Protein AF-A0A9E4PK19-F1 (afdb_monomer)

Secondary structure (DSSP, 8-state):
-------PPPP-------S----------GGGGS--SS-SSS-HHHHHHHT--TT-TT---SS-S-GGGHHHHSS---GGGSS--SS-SS--GGGSGGG--SSSSSS-HHHHHHHT--TT-TT-----HHHHHHHHHTT----GGGSS--SSSSS--GGGSGGGSPP-SSSSSS-HHHHHHHT--TT-TT---SSTTTSTTGGGSS--TT-SS--GGGSGGGS--TTSSGGG-EEE-SSS---SS---TT----TTPPPPTT-S---S---EEE--SS---

pLDDT: mean 75.06, std 18.77, range [26.86, 95.62]

Sequence (281 aa):
MTLSRSLKIAVLTALALLVLSVSQQTTPTTSAAFNDSDSDGVSDTAEELAGSDPNDPDSFPESIAVELLTAFLGPALPLCSDGIDNDLDGLIDDEDPGCTDSDGDSVSDPTEELLGSDPDDFDSVPEHARFDVFLESFGLPVFLCADFIDNDGDGLLDAEDPGCEPIDSDGDGVDDAAEKRFGSDPADPDSMPEHEAPNPGSCTDGIDNDQNGFTDDADPGCSSPPNDDQANATIVEALPYTDGPTVLKNATFEPDEPRPGCAFSLGNTIWYQYTAAEDSV

Mean predicted aligned error: 14.13 Å

Radius of gyration: 24.64 Å; Cα contacts (8 Å, |Δi|>4): 468; chains: 1; bounding box: 80×83×54 Å

Solvent-accessible surface area (backbone atoms only — not comparable to full-atom values): 16523 Å² total; per-residue (Å²): 140,82,87,84,80,89,80,87,83,80,89,80,86,86,81,92,86,81,79,75,93,64,80,69,74,67,73,69,67,52,51,33,68,72,35,46,74,51,69,68,83,60,29,29,37,57,16,55,53,15,66,13,45,49,75,39,69,82,28,37,47,42,29,67,67,50,46,72,45,34,82,78,79,42,80,62,78,54,43,48,68,66,78,48,52,40,32,65,85,79,45,39,18,83,74,21,70,49,47,35,48,76,51,68,67,46,43,24,34,62,33,20,64,72,40,62,12,44,46,79,37,66,83,26,42,57,33,17,36,68,54,33,48,51,39,44,76,74,58,40,97,58,49,50,44,71,67,81,46,52,37,23,65,85,79,47,40,20,81,73,23,81,45,23,50,75,50,43,40,50,68,68,82,61,34,34,68,58,20,58,67,49,59,14,44,42,72,38,65,79,26,43,33,31,17,66,77,92,32,70,57,37,39,71,67,77,46,47,36,26,67,81,83,41,40,18,85,70,20,71,48,48,35,57,45,84,22,33,45,77,93,45,33,44,75,50,91,61,82,92,71,80,77,71,74,82,66,69,52,58,26,46,70,66,94,83,61,84,76,57,96,90,54,95,68,84,66,60,41,71,30,74,42,71,77,77,93,66,86,88,129

Foldseek 3Di:
DDDDDDDDDDDDDDDDDDDDPPPPPVVPQLLQLAPQQCPLPATSLQCVLQVADSNDSQADRLARQPPVCCVPPNHPPNSLPPQDRRRPPPAGRPRDQSNDQQCPLRGHPSNLVVQQADSNDNQAGRLALSVVSVCVSVLHPDHSLPPQDNRRPPPAHRPRDPRNDARQRCPLPDGPSVCVLQQARSNDSQADHCACPPDNPQLPPQDNSRPPPAGRPRDPLHDFDQQLDQVRAAEDEDPPDDDDSDRRRPRQDDPPDDDDPPDPDDGGDGHHDYDDPDDDD

Structure (mmCIF, N/CA/C/O backbone):
data_AF-A0A9E4PK19-F1
#
_entry.id   AF-A0A9E4PK19-F1
#
loop_
_atom_site.group_PDB
_atom_site.id
_atom_site.type_symbol
_atom_site.label_atom_id
_atom_site.label_alt_id
_atom_site.label_comp_id
_atom_site.label_asym_id
_atom_site.label_entity_id
_atom_site.label_seq_id
_atom_site.pdbx_PDB_ins_code
_atom_site.Cartn_x
_atom_site.Cartn_y
_atom_site.Cartn_z
_atom_site.occupancy
_atom_site.B_iso_or_equiv
_atom_site.auth_seq_id
_atom_site.auth_comp_id
_atom_site.auth_asym_id
_atom_site.auth_atom_id
_atom_site.pdbx_PDB_model_num
ATOM 1 N N . MET A 1 1 ? 37.637 -57.026 -3.333 1.00 41.88 1 MET A N 1
ATOM 2 C CA . MET A 1 1 ? 38.708 -56.245 -3.988 1.00 41.88 1 MET A CA 1
ATOM 3 C C . MET A 1 1 ? 38.237 -54.808 -4.043 1.00 41.88 1 MET A C 1
ATOM 5 O O . MET A 1 1 ? 37.478 -54.447 -4.926 1.00 41.88 1 MET A O 1
ATOM 9 N N . THR A 1 2 ? 38.597 -54.037 -3.027 1.00 37.53 2 THR A N 1
ATOM 10 C CA . THR A 1 2 ? 38.168 -52.652 -2.820 1.00 37.53 2 THR A CA 1
ATOM 11 C C . THR A 1 2 ? 39.407 -51.789 -3.013 1.00 37.53 2 THR A C 1
ATOM 13 O O . THR A 1 2 ? 40.320 -51.819 -2.191 1.00 37.53 2 THR A O 1
ATOM 16 N N . LEU A 1 3 ? 39.497 -51.101 -4.151 1.00 32.19 3 LEU A N 1
ATOM 17 C CA . LEU A 1 3 ? 40.602 -50.192 -4.446 1.00 32.19 3 LEU A CA 1
ATOM 18 C C . LEU A 1 3 ? 40.238 -48.805 -3.912 1.00 32.19 3 LEU A C 1
ATOM 20 O O . LEU A 1 3 ? 39.539 -48.036 -4.560 1.00 32.19 3 LEU A O 1
ATOM 24 N N . SER A 1 4 ? 40.721 -48.526 -2.703 1.00 30.48 4 SER A N 1
ATOM 25 C CA . SER A 1 4 ? 40.816 -47.178 -2.147 1.00 30.48 4 SER A CA 1
ATOM 26 C C . SER A 1 4 ? 41.915 -46.413 -2.888 1.00 30.48 4 SER A C 1
ATOM 28 O O . SER A 1 4 ? 43.044 -46.899 -3.005 1.00 30.48 4 SER A O 1
ATOM 30 N N . ARG A 1 5 ? 41.591 -45.227 -3.406 1.00 34.66 5 ARG A N 1
ATOM 31 C CA . ARG A 1 5 ? 42.572 -44.248 -3.884 1.00 34.66 5 ARG A CA 1
ATOM 32 C C . ARG A 1 5 ? 42.301 -42.918 -3.195 1.00 34.66 5 ARG A C 1
ATOM 34 O O . ARG A 1 5 ? 41.287 -42.280 -3.444 1.00 34.66 5 ARG A O 1
ATOM 41 N N . SER A 1 6 ? 43.223 -42.526 -2.323 1.00 31.28 6 SER A N 1
ATOM 42 C CA . SER A 1 6 ? 43.283 -41.202 -1.707 1.00 31.28 6 SER A CA 1
ATOM 43 C C . SER A 1 6 ? 43.947 -40.216 -2.667 1.00 31.28 6 SER A C 1
ATOM 45 O O . SER A 1 6 ? 45.011 -40.524 -3.209 1.00 31.28 6 SER A O 1
ATOM 47 N N . LEU A 1 7 ? 43.375 -39.022 -2.829 1.00 26.86 7 LEU A N 1
ATOM 48 C CA . LEU A 1 7 ? 44.032 -37.900 -3.497 1.00 26.86 7 LEU A CA 1
ATOM 49 C C . LEU A 1 7 ? 44.112 -36.713 -2.529 1.00 26.86 7 LEU A C 1
ATOM 51 O O . LEU A 1 7 ? 43.098 -36.222 -2.045 1.00 26.86 7 LEU A O 1
ATOM 55 N N . LYS A 1 8 ? 45.346 -36.298 -2.221 1.00 28.28 8 LYS A N 1
ATOM 56 C CA . LYS A 1 8 ? 45.669 -35.074 -1.478 1.00 28.28 8 LYS A CA 1
ATOM 57 C C . LYS A 1 8 ? 45.482 -33.879 -2.412 1.00 28.28 8 LYS A C 1
ATOM 59 O O . LYS A 1 8 ? 46.160 -33.824 -3.435 1.00 28.28 8 LYS A O 1
ATOM 64 N N . ILE A 1 9 ? 44.640 -32.921 -2.037 1.00 31.25 9 ILE A N 1
ATOM 65 C CA . ILE A 1 9 ? 44.595 -31.605 -2.683 1.00 31.25 9 ILE A CA 1
ATOM 66 C C . ILE A 1 9 ? 45.507 -30.673 -1.884 1.00 31.25 9 ILE A C 1
ATOM 68 O O . ILE A 1 9 ? 45.302 -30.454 -0.691 1.00 31.25 9 ILE A O 1
ATOM 72 N N . ALA A 1 10 ? 46.560 -30.189 -2.542 1.00 30.02 10 ALA A N 1
ATOM 73 C CA . ALA A 1 10 ? 47.370 -29.080 -2.068 1.00 30.02 10 ALA A CA 1
ATOM 74 C C . ALA A 1 10 ? 46.676 -27.775 -2.474 1.00 30.02 10 ALA A C 1
ATOM 76 O O . ALA A 1 10 ? 46.327 -27.586 -3.636 1.00 30.02 10 ALA A O 1
ATOM 77 N N . VAL A 1 11 ? 46.468 -26.909 -1.489 1.00 33.66 11 VAL A N 1
ATOM 78 C CA . VAL A 1 11 ? 45.937 -25.552 -1.630 1.00 33.66 11 VAL A CA 1
ATOM 79 C C . VAL A 1 11 ? 46.915 -24.701 -2.440 1.00 33.66 11 VAL A C 1
ATOM 81 O O . VAL A 1 11 ? 48.088 -24.653 -2.077 1.00 33.66 11 VAL A O 1
ATOM 84 N N . LEU A 1 12 ? 46.431 -23.991 -3.464 1.00 30.11 12 LEU A N 1
ATOM 85 C CA . LEU A 1 12 ? 46.851 -22.613 -3.747 1.00 30.11 12 LEU A CA 1
ATOM 86 C C . LEU A 1 12 ? 45.805 -21.887 -4.625 1.00 30.11 12 LEU A C 1
ATOM 88 O O . LEU A 1 12 ? 45.727 -22.097 -5.828 1.00 30.11 12 LEU A O 1
ATOM 92 N N . THR A 1 13 ? 45.023 -21.043 -3.946 1.00 37.66 13 THR A N 1
ATOM 93 C CA . THR A 1 13 ? 44.497 -19.722 -4.349 1.00 37.66 13 THR A CA 1
ATOM 94 C C . THR A 1 13 ? 43.651 -19.531 -5.620 1.00 37.66 13 THR A C 1
ATOM 96 O O . THR A 1 13 ? 44.166 -19.546 -6.732 1.00 37.66 13 THR A O 1
ATOM 99 N N . ALA A 1 14 ? 42.424 -19.073 -5.332 1.00 34.38 14 ALA A N 1
ATOM 100 C CA . ALA A 1 14 ? 41.649 -18.003 -5.973 1.00 34.38 14 ALA A CA 1
ATOM 101 C C . ALA A 1 14 ? 40.569 -18.371 -7.012 1.00 34.38 14 ALA A C 1
ATOM 103 O O . ALA A 1 14 ? 40.823 -19.028 -8.014 1.00 34.38 14 ALA A O 1
ATOM 104 N N . LEU A 1 15 ? 39.393 -17.797 -6.726 1.00 34.53 15 LEU A N 1
ATOM 105 C CA . LEU A 1 15 ? 38.139 -17.683 -7.475 1.00 34.53 15 LEU A CA 1
ATOM 106 C C . LEU A 1 15 ? 37.258 -18.935 -7.579 1.00 34.53 15 LEU A C 1
ATOM 108 O O . LEU A 1 15 ? 37.402 -19.787 -8.451 1.00 34.53 15 LEU A O 1
ATOM 112 N N . ALA A 1 16 ? 36.287 -18.978 -6.664 1.00 31.77 16 ALA A N 1
ATOM 113 C CA . ALA A 1 16 ? 35.061 -19.740 -6.796 1.00 31.77 16 ALA A CA 1
ATOM 114 C C . ALA A 1 16 ? 34.289 -19.266 -8.039 1.00 31.77 16 ALA A C 1
ATOM 116 O O . ALA A 1 16 ? 34.019 -18.079 -8.188 1.00 31.77 16 ALA A O 1
ATOM 117 N N . LEU A 1 17 ? 33.950 -20.202 -8.921 1.00 35.69 17 LEU A N 1
ATOM 118 C CA . LEU A 1 17 ? 32.976 -20.027 -9.995 1.00 35.69 17 LEU A CA 1
ATOM 119 C C . LEU A 1 17 ? 32.145 -21.311 -10.040 1.00 35.69 17 LEU A C 1
ATOM 121 O O . LEU A 1 17 ? 32.466 -22.290 -10.709 1.00 35.69 17 LEU A O 1
ATOM 125 N N . LEU A 1 18 ? 31.137 -21.314 -9.182 1.00 30.33 18 LEU A N 1
ATOM 126 C CA . LEU A 1 18 ? 29.952 -22.162 -9.176 1.00 30.33 18 LEU A CA 1
ATOM 127 C C . LEU A 1 18 ? 28.974 -21.301 -8.363 1.00 30.33 18 LEU A C 1
ATOM 129 O O . LEU A 1 18 ? 29.325 -20.907 -7.255 1.00 30.33 18 LEU A O 1
ATOM 133 N N . VAL A 1 19 ? 27.849 -20.841 -8.892 1.00 28.17 19 VAL A N 1
ATOM 134 C CA . VAL A 1 19 ? 26.567 -21.555 -8.902 1.00 28.17 19 VAL A CA 1
ATOM 135 C C . VAL A 1 19 ? 25.548 -20.539 -9.464 1.00 28.17 19 VAL A C 1
ATOM 137 O O . VAL A 1 19 ? 25.616 -19.380 -9.087 1.00 28.17 19 VAL A O 1
ATOM 140 N N . LEU A 1 20 ? 24.672 -20.994 -10.369 1.00 30.62 20 LEU A N 1
ATOM 141 C CA . LEU A 1 20 ? 23.410 -20.388 -10.832 1.00 30.62 20 LEU A CA 1
ATOM 142 C C . LEU A 1 20 ? 23.349 -18.857 -11.029 1.00 30.62 20 LEU A C 1
ATOM 144 O O . LEU A 1 20 ? 23.115 -18.109 -10.094 1.00 30.62 20 LEU A O 1
ATOM 148 N N . SER A 1 21 ? 23.364 -18.426 -12.291 1.00 29.66 21 SER A N 1
ATOM 149 C CA . SER A 1 21 ? 22.645 -17.219 -12.721 1.00 29.66 21 SER A CA 1
ATOM 150 C C . SER A 1 21 ? 21.243 -17.637 -13.167 1.00 29.66 21 SER A C 1
ATOM 152 O O . SER A 1 21 ? 20.940 -17.696 -14.352 1.00 29.66 21 S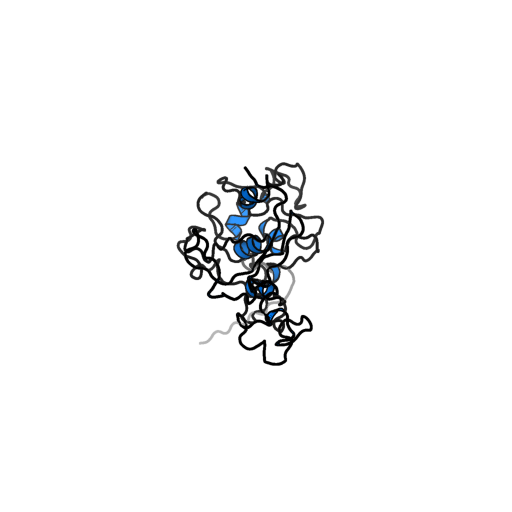ER A O 1
ATOM 154 N N . VAL A 1 22 ? 20.439 -18.062 -12.200 1.00 28.44 22 VAL A N 1
ATOM 155 C CA . VAL A 1 22 ? 19.038 -17.654 -12.170 1.00 28.44 22 VAL A CA 1
ATOM 156 C C . VAL A 1 22 ? 19.094 -16.581 -11.104 1.00 28.44 22 VAL A C 1
ATOM 158 O O . VAL A 1 22 ? 19.352 -16.918 -9.946 1.00 28.44 22 VAL A O 1
ATOM 161 N N . SER A 1 23 ? 19.002 -15.311 -11.492 1.00 32.69 23 SER A N 1
ATOM 162 C CA . SER A 1 23 ? 18.554 -14.315 -10.530 1.00 32.69 23 SER A CA 1
ATOM 163 C C . SER A 1 23 ? 17.177 -14.804 -10.112 1.00 32.69 23 SER A C 1
ATOM 165 O O . SER A 1 23 ? 16.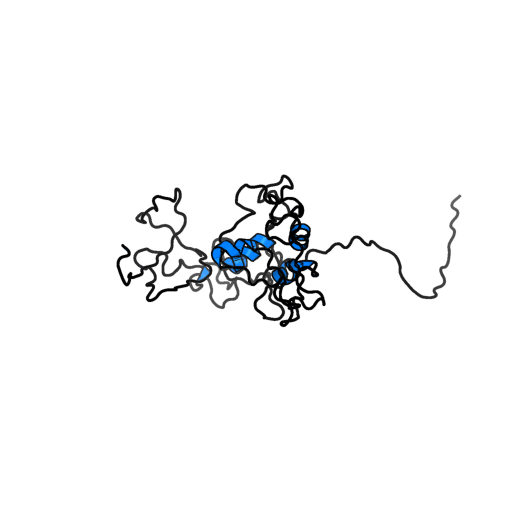199 -14.619 -10.816 1.00 32.69 23 SER A O 1
ATOM 167 N N . GLN A 1 24 ? 17.127 -15.533 -8.999 1.00 32.22 24 GLN A N 1
ATOM 168 C CA . GLN A 1 24 ? 16.070 -15.263 -8.055 1.00 32.22 24 GLN A CA 1
ATOM 169 C C . GLN A 1 24 ? 16.286 -13.784 -7.767 1.00 32.22 24 GLN A C 1
ATOM 171 O O . GLN A 1 24 ? 17.211 -13.430 -7.035 1.00 32.22 24 GLN A O 1
ATOM 176 N N . GLN A 1 25 ? 15.509 -12.926 -8.422 1.00 33.28 25 GLN A N 1
ATOM 177 C CA . GLN A 1 25 ? 14.965 -11.809 -7.683 1.00 33.28 25 GLN A CA 1
ATOM 178 C C . GLN A 1 25 ? 14.284 -12.518 -6.516 1.00 33.28 25 GLN A C 1
ATOM 180 O O . GLN A 1 25 ? 13.270 -13.194 -6.667 1.00 33.28 25 GLN A O 1
ATOM 185 N N . THR A 1 26 ? 15.012 -12.644 -5.407 1.00 31.14 26 THR A N 1
ATOM 186 C CA . THR A 1 26 ? 14.363 -12.965 -4.156 1.00 31.14 26 THR A CA 1
ATOM 187 C C . THR A 1 26 ? 13.441 -11.785 -4.003 1.00 31.14 26 THR A C 1
ATOM 189 O O . THR A 1 26 ? 13.942 -10.693 -3.740 1.00 31.14 26 THR A O 1
ATOM 192 N N . THR A 1 27 ? 12.158 -11.993 -4.303 1.00 41.94 27 THR A N 1
ATOM 193 C CA . THR A 1 27 ? 11.088 -11.082 -3.920 1.00 41.94 27 THR A CA 1
ATOM 194 C C . THR A 1 27 ? 11.478 -10.551 -2.548 1.00 41.94 27 THR A C 1
ATOM 196 O O . THR A 1 27 ? 11.757 -11.384 -1.667 1.00 41.94 27 THR A O 1
ATOM 199 N N . PRO A 1 28 ? 11.656 -9.232 -2.377 1.00 44.06 28 PRO A N 1
ATOM 200 C CA . PRO A 1 28 ? 12.085 -8.684 -1.107 1.00 44.06 28 PRO A CA 1
ATOM 201 C C . PRO A 1 28 ? 11.243 -9.269 -0.003 1.00 44.06 28 PRO A C 1
ATOM 203 O O . PRO A 1 28 ? 10.065 -9.582 -0.200 1.00 44.06 28 PRO A O 1
ATOM 206 N N . THR A 1 29 ? 11.882 -9.444 1.145 1.00 44.75 29 THR A N 1
ATOM 207 C CA . THR A 1 29 ? 11.172 -9.760 2.372 1.00 44.75 29 THR A CA 1
ATOM 208 C C . THR A 1 29 ? 9.955 -8.858 2.486 1.00 44.75 29 THR A C 1
ATOM 210 O O . THR A 1 29 ? 10.045 -7.649 2.290 1.00 44.75 29 THR A O 1
ATOM 213 N N . THR A 1 30 ? 8.842 -9.516 2.758 1.00 46.56 30 THR A N 1
ATOM 214 C CA . THR A 1 30 ? 7.470 -9.037 2.870 1.00 46.56 30 THR A CA 1
ATOM 215 C C . THR A 1 30 ? 7.357 -7.674 3.572 1.00 46.56 30 THR A C 1
ATOM 217 O O . THR A 1 30 ? 6.595 -6.840 3.093 1.00 46.56 30 THR A O 1
ATOM 220 N N . SER A 1 31 ? 8.240 -7.377 4.548 1.00 46.38 31 SER A N 1
ATOM 221 C CA . SER A 1 31 ? 8.328 -6.101 5.301 1.00 46.38 31 SER A CA 1
ATOM 222 C C . SER A 1 31 ? 8.447 -4.833 4.442 1.00 46.38 31 SER A C 1
ATOM 224 O O . SER A 1 31 ? 8.233 -3.733 4.948 1.00 46.38 31 SER A O 1
ATOM 226 N N . ALA A 1 32 ? 8.793 -4.959 3.161 1.00 54.78 32 ALA A N 1
ATOM 227 C CA . ALA A 1 32 ? 9.004 -3.835 2.257 1.00 54.78 32 ALA A CA 1
ATOM 228 C C . ALA A 1 32 ? 7.712 -3.173 1.741 1.00 54.78 32 ALA A C 1
ATOM 230 O O . ALA A 1 32 ? 7.796 -2.042 1.275 1.00 54.78 32 ALA A O 1
ATOM 231 N N . ALA A 1 33 ? 6.533 -3.821 1.822 1.00 60.19 33 ALA A N 1
ATOM 232 C CA . ALA A 1 33 ? 5.275 -3.345 1.195 1.00 60.19 33 ALA A CA 1
ATOM 233 C C . ALA A 1 33 ? 4.857 -1.913 1.583 1.00 60.19 33 ALA A C 1
ATOM 235 O O . ALA A 1 33 ? 4.029 -1.246 0.962 1.00 60.19 33 ALA A O 1
ATOM 236 N N . PHE A 1 34 ? 5.427 -1.458 2.682 1.00 64.19 34 PHE A N 1
ATOM 237 C CA . PHE A 1 34 ? 4.892 -0.408 3.504 1.00 64.19 34 PHE A CA 1
ATOM 238 C C . PHE A 1 34 ? 5.950 0.359 4.280 1.00 64.19 34 PHE A C 1
ATOM 240 O O . PHE A 1 34 ? 5.592 1.327 4.961 1.00 64.19 34 PHE A O 1
ATOM 247 N N . ASN A 1 35 ? 7.189 -0.119 4.212 1.00 76.00 35 ASN A N 1
ATOM 248 C CA . ASN A 1 35 ? 8.356 0.556 4.727 1.00 76.00 35 ASN A CA 1
ATOM 249 C C . ASN A 1 35 ? 8.664 1.751 3.821 1.00 76.00 35 ASN A C 1
ATOM 251 O O . ASN A 1 35 ? 8.359 1.701 2.638 1.00 76.00 35 ASN A O 1
ATOM 255 N N . ASP A 1 36 ? 9.204 2.811 4.401 1.00 74.19 36 ASP A N 1
ATOM 256 C CA . ASP A 1 36 ? 9.674 4.011 3.704 1.00 74.19 36 ASP A CA 1
ATOM 257 C C . ASP A 1 36 ? 11.026 4.335 4.351 1.00 74.19 36 ASP A C 1
ATOM 259 O O . ASP A 1 36 ? 11.124 4.972 5.413 1.00 74.19 36 ASP A O 1
ATOM 263 N N . SER A 1 37 ? 12.057 3.694 3.809 1.00 86.94 37 SER A N 1
ATOM 264 C CA . SER A 1 37 ? 13.384 3.584 4.411 1.00 86.94 37 SER A CA 1
ATOM 265 C C . SER A 1 37 ? 14.123 4.922 4.468 1.00 86.94 37 SER A C 1
ATOM 267 O O . SER A 1 37 ? 14.931 5.132 5.387 1.00 86.94 37 SER A O 1
ATOM 269 N N . ASP A 1 38 ? 13.843 5.846 3.551 1.00 82.25 38 ASP A N 1
ATOM 270 C CA . ASP A 1 38 ? 14.466 7.171 3.496 1.00 82.25 38 ASP A CA 1
ATOM 271 C C . ASP A 1 38 ? 13.534 8.343 3.857 1.00 82.25 38 ASP A C 1
ATOM 273 O O . ASP A 1 38 ? 14.013 9.467 4.078 1.00 82.25 38 ASP A O 1
ATOM 277 N N . SER A 1 39 ? 12.255 8.048 4.107 1.00 83.94 39 SER A N 1
ATOM 278 C CA . SER A 1 39 ? 11.228 8.980 4.574 1.00 83.94 39 SER A CA 1
ATOM 279 C C . SER A 1 39 ? 10.885 10.085 3.573 1.00 83.94 39 SER A C 1
ATOM 281 O O . SER A 1 39 ? 10.616 11.227 3.988 1.00 83.94 39 SER A O 1
ATOM 283 N N . ASP A 1 40 ? 10.919 9.776 2.280 1.00 75.12 40 ASP A N 1
ATOM 284 C CA . ASP A 1 40 ? 10.579 10.701 1.199 1.00 75.12 40 ASP A CA 1
ATOM 285 C C . ASP A 1 40 ? 9.071 10.721 0.854 1.00 75.12 40 ASP A C 1
ATOM 287 O O . ASP A 1 40 ? 8.573 11.684 0.253 1.00 75.12 40 ASP A O 1
ATOM 291 N N . GLY A 1 41 ? 8.319 9.738 1.363 1.00 73.69 41 GLY A N 1
ATOM 292 C CA . GLY A 1 41 ? 6.880 9.586 1.174 1.00 73.69 41 GLY A CA 1
ATOM 293 C C . GLY A 1 41 ? 6.469 8.571 0.104 1.00 73.69 41 GLY A C 1
ATOM 294 O O . GLY A 1 41 ? 5.263 8.463 -0.159 1.00 73.69 41 GLY A O 1
ATOM 295 N N . VAL A 1 42 ? 7.414 7.841 -0.485 1.00 74.75 42 VAL A N 1
ATOM 296 C CA . VAL A 1 42 ? 7.205 6.657 -1.324 1.00 74.75 42 VAL A CA 1
ATOM 297 C C . VAL A 1 42 ? 7.562 5.411 -0.497 1.00 74.75 42 VAL A C 1
ATOM 299 O O . VAL A 1 42 ? 8.398 5.469 0.392 1.00 74.75 42 VAL A O 1
ATOM 302 N N . SER A 1 43 ? 6.848 4.291 -0.675 1.00 75.19 43 SER A N 1
ATOM 303 C CA . SER A 1 43 ? 7.215 3.054 0.034 1.00 75.19 43 SER A CA 1
ATOM 304 C C . SER A 1 43 ? 8.306 2.293 -0.711 1.00 75.19 43 SER A C 1
ATOM 306 O O . SER A 1 43 ? 8.282 2.263 -1.938 1.00 75.19 43 SER A O 1
ATOM 308 N N . ASP A 1 44 ? 9.149 1.550 0.007 1.00 76.12 44 ASP A N 1
ATOM 309 C CA . ASP A 1 44 ? 10.231 0.753 -0.574 1.00 76.12 44 ASP A CA 1
ATOM 310 C C . ASP A 1 44 ? 9.725 -0.176 -1.692 1.00 76.12 44 ASP A C 1
ATOM 312 O O . ASP A 1 44 ? 10.402 -0.386 -2.695 1.00 76.12 44 ASP A O 1
ATOM 316 N N . THR A 1 45 ? 8.523 -0.752 -1.546 1.00 74.44 45 THR A N 1
ATOM 317 C CA . THR A 1 45 ? 7.909 -1.524 -2.638 1.00 74.44 45 THR A CA 1
ATOM 318 C C . THR A 1 45 ? 7.462 -0.680 -3.806 1.00 74.44 45 THR A C 1
ATOM 320 O O . THR A 1 45 ? 7.560 -1.148 -4.928 1.00 74.44 45 THR A O 1
ATOM 323 N N . ALA A 1 46 ? 6.913 0.511 -3.579 1.00 73.56 46 ALA A N 1
ATOM 324 C CA . ALA A 1 46 ? 6.536 1.383 -4.682 1.00 73.56 46 ALA A CA 1
ATOM 325 C C . ALA A 1 46 ? 7.775 1.787 -5.493 1.00 73.56 46 ALA A C 1
ATOM 327 O O . ALA A 1 46 ? 7.724 1.778 -6.717 1.00 73.56 46 ALA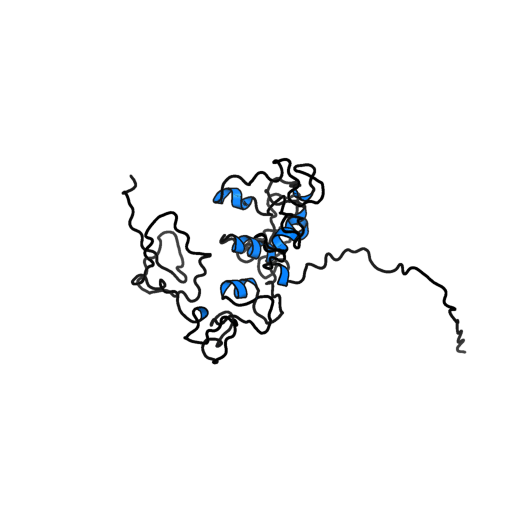 A O 1
ATOM 328 N N . GLU A 1 47 ? 8.881 2.058 -4.807 1.00 79.44 47 GLU A N 1
ATOM 329 C CA . GLU A 1 47 ? 10.176 2.374 -5.406 1.00 79.44 47 GLU A CA 1
ATOM 330 C C . GLU A 1 47 ? 10.765 1.189 -6.158 1.00 79.44 47 GLU A C 1
ATOM 332 O O . GLU A 1 47 ? 11.102 1.304 -7.331 1.00 79.44 47 GLU A O 1
ATOM 337 N N . G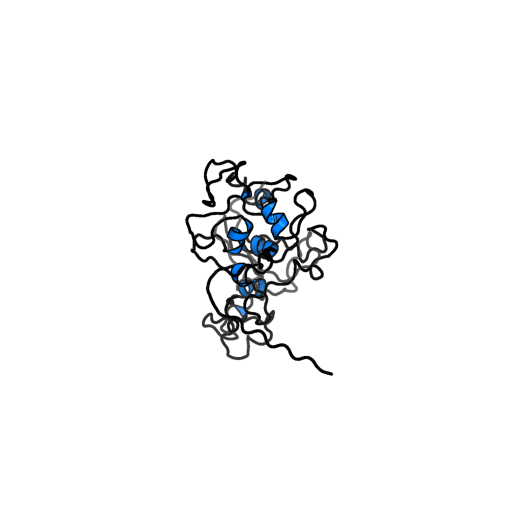LU A 1 48 ? 10.791 0.007 -5.540 1.00 77.38 48 GLU A N 1
ATOM 338 C CA . GLU A 1 48 ? 11.282 -1.198 -6.204 1.00 77.38 48 GLU A CA 1
ATOM 339 C C . GLU A 1 48 ? 10.437 -1.577 -7.429 1.00 77.38 48 GLU A C 1
ATOM 341 O O . GLU A 1 48 ? 11.001 -1.964 -8.453 1.00 77.38 48 GLU A O 1
ATOM 346 N N . LEU A 1 49 ? 9.103 -1.479 -7.334 1.00 72.44 49 LEU A N 1
ATOM 347 C CA . LEU A 1 49 ? 8.203 -1.758 -8.458 1.00 72.44 49 LEU A CA 1
ATOM 348 C C . LEU A 1 49 ? 8.442 -0.785 -9.618 1.00 72.44 49 LEU A C 1
ATOM 350 O O . LEU A 1 49 ? 8.332 -1.180 -10.775 1.00 72.44 49 LEU A O 1
ATOM 354 N N . ALA A 1 50 ? 8.790 0.461 -9.303 1.00 71.88 50 ALA A N 1
ATOM 355 C CA . ALA A 1 50 ? 8.964 1.531 -10.271 1.00 71.88 50 ALA A CA 1
ATOM 356 C C . ALA A 1 50 ? 10.416 1.808 -10.692 1.00 71.88 50 ALA A C 1
ATOM 358 O O . ALA A 1 50 ? 10.640 2.669 -11.540 1.00 71.88 50 ALA A O 1
ATOM 359 N N . GLY A 1 51 ? 11.391 1.103 -10.113 1.00 76.19 51 GLY A N 1
ATOM 360 C CA . GLY A 1 51 ? 12.808 1.207 -10.468 1.00 76.19 51 GLY A CA 1
ATOM 361 C C . GLY A 1 51 ? 13.658 2.198 -9.659 1.00 76.19 51 GLY A C 1
ATOM 362 O O . GLY A 1 51 ? 14.864 2.237 -9.898 1.00 76.19 51 GLY A O 1
ATOM 363 N N . SER A 1 52 ? 13.104 2.923 -8.677 1.00 83.62 52 SER A N 1
ATOM 364 C CA . SER A 1 52 ? 13.863 3.873 -7.839 1.00 83.62 52 SER A CA 1
ATOM 365 C C . SER A 1 52 ? 14.579 3.218 -6.643 1.00 83.62 52 SER A C 1
ATOM 367 O O . SER A 1 52 ? 14.360 2.043 -6.330 1.00 83.62 52 SER A O 1
ATOM 369 N N . ASP A 1 53 ? 15.523 3.936 -6.014 1.00 86.94 53 ASP A N 1
ATOM 370 C CA . ASP A 1 53 ? 16.327 3.431 -4.887 1.00 86.94 53 ASP A CA 1
ATOM 371 C C . ASP A 1 53 ? 15.653 3.730 -3.541 1.00 86.94 53 ASP A C 1
ATOM 373 O O . ASP A 1 53 ? 15.736 4.870 -3.092 1.00 86.94 53 ASP A O 1
ATOM 377 N N . PRO A 1 54 ? 15.173 2.705 -2.806 1.00 86.75 54 PRO A N 1
ATOM 378 C CA . PRO A 1 54 ? 14.454 2.883 -1.545 1.00 86.75 54 PRO A CA 1
ATOM 379 C C . PRO A 1 54 ? 15.283 3.417 -0.377 1.00 86.75 54 PRO A C 1
ATOM 381 O O . PRO A 1 54 ? 14.898 3.331 0.782 1.00 86.75 54 PRO A O 1
ATOM 384 N N . ASN A 1 55 ? 16.516 3.848 -0.612 1.00 89.06 55 ASN A N 1
ATOM 385 C CA . ASN A 1 55 ? 17.387 4.400 0.421 1.00 89.06 55 ASN A CA 1
ATOM 386 C C . ASN A 1 55 ? 17.955 5.770 0.035 1.00 89.06 55 ASN A C 1
ATOM 388 O O . ASN A 1 55 ? 18.876 6.248 0.723 1.00 89.06 55 ASN A O 1
ATOM 392 N N . ASP A 1 56 ? 17.480 6.367 -1.057 1.00 90.00 56 ASP A N 1
ATOM 393 C CA . ASP A 1 56 ? 17.908 7.675 -1.532 1.00 90.00 56 ASP A CA 1
ATOM 394 C C . ASP A 1 56 ? 16.702 8.618 -1.690 1.00 90.00 56 ASP A C 1
ATOM 396 O O . ASP A 1 56 ? 16.042 8.576 -2.717 1.00 90.00 56 ASP A O 1
ATOM 400 N N . PRO A 1 57 ? 16.483 9.579 -0.766 1.00 88.69 57 PRO A N 1
ATOM 401 C CA . PRO A 1 57 ? 15.278 10.421 -0.753 1.00 88.69 57 PRO A CA 1
ATOM 402 C C . PRO A 1 57 ? 15.227 11.463 -1.888 1.00 88.69 57 PRO A C 1
ATOM 404 O O . PRO A 1 57 ? 14.400 12.380 -1.871 1.00 88.69 57 PRO A O 1
ATOM 407 N N . ASP A 1 58 ? 16.204 11.422 -2.797 1.00 88.06 58 ASP A N 1
ATOM 408 C CA . ASP A 1 58 ? 16.235 12.179 -4.046 1.00 88.06 58 ASP A CA 1
ATOM 409 C C . ASP A 1 58 ? 15.889 11.285 -5.273 1.00 88.06 58 ASP A C 1
ATOM 411 O O . ASP A 1 58 ? 15.822 11.826 -6.378 1.00 88.06 58 ASP A O 1
ATOM 415 N N . SER A 1 59 ? 15.687 9.969 -5.095 1.00 88.75 59 SER A N 1
ATOM 416 C CA . SER A 1 59 ? 15.347 8.961 -6.114 1.00 88.75 59 SER A CA 1
ATOM 417 C C . SER A 1 59 ? 13.866 8.587 -6.007 1.00 88.75 59 SER A C 1
ATOM 419 O O . SER A 1 59 ? 13.451 7.896 -5.092 1.00 88.75 59 SER A O 1
ATOM 421 N N . PHE A 1 60 ? 13.059 9.037 -6.962 1.00 83.31 60 PHE A N 1
ATOM 422 C CA . PHE A 1 60 ? 11.621 8.798 -7.010 1.00 83.31 60 PHE A CA 1
ATOM 423 C C . PHE A 1 60 ? 11.243 7.947 -8.231 1.00 83.31 60 PHE A C 1
ATOM 425 O O . PHE A 1 60 ? 11.849 8.106 -9.288 1.00 83.31 60 PHE A O 1
ATOM 432 N N . PRO A 1 61 ? 10.190 7.118 -8.139 1.00 80.62 61 PRO A N 1
ATOM 433 C CA . PRO A 1 61 ? 9.603 6.397 -9.269 1.00 80.62 61 PRO A CA 1
ATOM 434 C C . PRO A 1 61 ? 9.408 7.241 -10.536 1.00 80.62 61 PRO A C 1
ATOM 436 O O . PRO A 1 61 ? 8.737 8.275 -10.482 1.00 80.62 61 PRO A O 1
ATOM 439 N N . GLU A 1 62 ? 9.891 6.759 -11.684 1.00 76.19 62 GLU A N 1
ATOM 440 C CA . GLU A 1 62 ? 9.594 7.356 -12.999 1.00 76.19 62 GLU A CA 1
ATOM 441 C C . GLU A 1 62 ? 8.161 7.064 -13.454 1.00 76.19 62 GLU A C 1
ATOM 443 O O . GLU A 1 62 ? 7.448 7.929 -13.966 1.00 76.19 62 GLU A O 1
ATOM 448 N N . SER A 1 63 ? 7.696 5.842 -13.204 1.00 71.06 63 SER A N 1
ATOM 449 C CA . SER A 1 63 ? 6.300 5.463 -13.358 1.00 71.06 63 SER A CA 1
ATOM 450 C C . SER A 1 63 ? 5.794 4.928 -12.031 1.00 71.06 63 SER A C 1
ATOM 452 O O . SER A 1 63 ? 6.280 3.940 -11.495 1.00 71.06 63 SER A O 1
ATOM 454 N N . ILE A 1 64 ? 4.775 5.570 -11.466 1.00 57.88 64 ILE A N 1
ATOM 455 C CA . ILE A 1 64 ? 3.956 4.842 -10.506 1.00 57.88 64 ILE A CA 1
ATOM 456 C C . ILE A 1 64 ? 3.146 3.850 -11.337 1.00 57.88 64 ILE A C 1
ATOM 458 O O . ILE A 1 64 ? 2.443 4.277 -12.249 1.00 57.88 64 ILE A O 1
ATOM 462 N N . ALA A 1 65 ? 3.264 2.559 -11.021 1.00 53.22 65 ALA A N 1
ATOM 463 C CA . ALA A 1 65 ? 2.630 1.362 -11.601 1.00 53.22 65 ALA A CA 1
ATOM 464 C C . ALA A 1 65 ? 1.113 1.441 -11.911 1.00 53.22 65 ALA A C 1
ATOM 466 O O . ALA A 1 65 ? 0.472 0.461 -12.270 1.00 53.22 65 ALA A O 1
ATOM 467 N N . VAL A 1 66 ? 0.496 2.593 -11.683 1.00 51.03 66 VAL A N 1
ATOM 468 C CA . VAL A 1 66 ? -0.928 2.830 -11.713 1.00 51.03 66 VAL A CA 1
ATOM 469 C C . VAL A 1 66 ? -1.170 4.241 -12.240 1.00 51.03 66 VAL A C 1
ATOM 471 O O . VAL A 1 66 ? -1.625 5.141 -11.524 1.00 51.03 66 VAL A O 1
ATOM 474 N N . GLU A 1 67 ? -0.992 4.439 -13.540 1.00 48.00 67 GLU A N 1
ATOM 475 C CA . GLU A 1 67 ? -1.718 5.519 -14.205 1.00 48.00 67 GLU A CA 1
ATOM 476 C C . GLU A 1 67 ? -3.248 5.277 -14.171 1.00 48.00 67 GLU A C 1
ATOM 478 O O . GLU A 1 67 ? -4.000 6.173 -14.543 1.00 48.00 67 GLU A O 1
ATOM 483 N N . LEU A 1 68 ? -3.787 4.173 -13.615 1.00 45.12 68 LEU A N 1
ATOM 484 C CA . LEU A 1 68 ? -5.226 4.090 -13.270 1.00 45.12 68 LEU A CA 1
ATOM 485 C C . LEU A 1 68 ? -5.664 5.229 -12.315 1.00 45.12 68 LEU A C 1
ATOM 487 O O . LEU A 1 68 ? -6.836 5.627 -12.318 1.00 45.12 68 LEU A O 1
ATOM 491 N N . LEU A 1 69 ? -4.735 5.835 -11.555 1.00 46.22 69 LEU A N 1
ATOM 492 C CA . LEU A 1 69 ? -4.990 7.053 -10.772 1.00 46.22 69 LEU A CA 1
ATOM 493 C C . LEU A 1 69 ? -5.270 8.289 -11.641 1.00 46.22 69 LEU A C 1
ATOM 495 O O . LEU A 1 69 ? -5.855 9.254 -11.134 1.00 46.22 69 LEU A O 1
ATOM 499 N N . THR A 1 70 ? -4.919 8.284 -12.932 1.00 45.31 70 THR A N 1
ATOM 500 C CA . THR A 1 70 ? -5.163 9.417 -13.847 1.00 45.31 70 THR A CA 1
ATOM 501 C C . THR A 1 70 ? -6.646 9.760 -13.969 1.00 45.31 70 THR A C 1
ATOM 503 O O . THR A 1 70 ? -7.016 10.925 -14.161 1.00 45.31 70 THR A O 1
ATOM 506 N N . ALA A 1 71 ? -7.524 8.768 -13.780 1.00 39.66 71 ALA A N 1
ATOM 507 C CA . ALA A 1 71 ? -8.968 8.964 -13.763 1.00 39.66 71 ALA A CA 1
ATOM 508 C C . ALA A 1 71 ? -9.475 9.675 -12.489 1.00 39.66 71 ALA A C 1
ATOM 510 O O . ALA A 1 71 ? -10.519 10.333 -12.544 1.00 39.66 71 ALA A O 1
ATOM 511 N N . PHE A 1 72 ? -8.754 9.576 -11.362 1.00 40.16 72 PHE A N 1
ATOM 512 C CA . PHE A 1 72 ? -9.184 10.084 -10.050 1.00 40.16 72 PHE A CA 1
ATOM 513 C C . PHE A 1 72 ? -8.414 11.321 -9.554 1.00 40.16 72 PHE A C 1
ATOM 515 O O . PHE A 1 72 ? -9.035 12.185 -8.929 1.00 40.16 72 PHE A O 1
ATOM 522 N N . LEU A 1 73 ? -7.114 11.460 -9.844 1.00 40.44 73 LEU A N 1
ATOM 523 C CA . LEU A 1 73 ? -6.271 12.554 -9.324 1.00 40.44 73 LEU A CA 1
ATOM 524 C C . LEU A 1 73 ? -5.873 13.621 -10.365 1.00 40.44 73 LEU A C 1
ATOM 526 O O . LEU A 1 73 ? -5.296 14.647 -10.000 1.00 40.44 73 LEU A O 1
ATOM 530 N N . GLY A 1 74 ? -6.265 13.462 -11.633 1.00 40.66 74 GLY A N 1
ATOM 531 C CA . GLY A 1 74 ? -5.872 14.358 -12.730 1.00 40.66 74 GLY A CA 1
ATOM 532 C C . GLY A 1 74 ? -4.749 13.760 -13.583 1.00 40.66 74 GLY A C 1
ATOM 533 O O . GLY A 1 74 ? -4.370 12.622 -13.333 1.00 40.66 74 GLY A O 1
ATOM 534 N N . PRO A 1 75 ? -4.251 14.471 -14.622 1.00 41.34 75 PRO A N 1
ATOM 535 C CA . PRO A 1 75 ? -3.231 13.910 -15.504 1.00 41.34 75 PRO A CA 1
ATOM 536 C C . PRO A 1 75 ? -2.043 13.475 -14.653 1.00 41.34 75 PRO A C 1
ATOM 538 O O . PRO A 1 75 ? -1.624 14.255 -13.790 1.00 41.34 75 PRO A O 1
ATOM 541 N N . ALA A 1 76 ? -1.545 12.261 -14.899 1.00 48.34 76 ALA A N 1
ATOM 542 C CA . ALA A 1 76 ? -0.277 11.798 -14.366 1.00 48.34 76 ALA A CA 1
ATOM 543 C C . ALA A 1 76 ? 0.707 12.959 -14.477 1.00 48.34 76 ALA A C 1
ATOM 545 O O . ALA A 1 76 ? 0.728 13.678 -15.489 1.00 48.34 76 ALA A O 1
ATOM 546 N N . LEU A 1 77 ? 1.450 13.221 -13.402 1.00 56.19 77 LEU A N 1
ATOM 547 C CA . LEU A 1 77 ? 2.656 14.017 -13.557 1.00 56.19 77 LEU A CA 1
ATOM 548 C C . LEU A 1 77 ? 3.421 13.307 -14.680 1.00 56.19 77 LEU A C 1
ATOM 550 O O . LEU A 1 77 ? 3.625 12.105 -14.552 1.00 56.19 77 LEU A O 1
ATOM 554 N N . PRO A 1 78 ? 3.687 13.960 -15.823 1.00 67.94 78 PRO A N 1
ATOM 555 C CA . PRO A 1 78 ? 4.240 13.281 -16.984 1.00 67.94 78 PRO A CA 1
ATOM 556 C C . PRO A 1 78 ? 5.731 13.046 -16.730 1.00 67.94 78 PRO A C 1
ATOM 558 O O . PRO A 1 78 ? 6.544 13.683 -17.385 1.00 67.94 78 PRO A O 1
ATOM 561 N N . LEU A 1 79 ? 6.057 12.231 -15.724 1.00 77.25 79 LEU A N 1
ATOM 562 C CA . LEU A 1 79 ? 7.408 11.954 -15.235 1.00 77.25 79 LEU A CA 1
ATOM 563 C C . LEU A 1 79 ? 8.224 11.316 -16.360 1.00 77.25 79 LEU A C 1
ATOM 565 O O . LEU A 1 79 ? 9.227 11.880 -16.764 1.00 77.25 79 LEU A O 1
ATOM 569 N N . CYS A 1 80 ? 7.627 10.351 -17.063 1.00 83.44 80 CYS A N 1
ATOM 570 C CA . CYS A 1 80 ? 8.133 9.803 -18.324 1.00 83.44 80 CYS A CA 1
ATOM 571 C C . CYS A 1 80 ? 8.144 10.777 -19.529 1.00 83.44 80 CYS A C 1
ATOM 573 O O . CYS A 1 80 ? 8.193 10.356 -20.687 1.00 83.44 80 CYS A O 1
ATOM 575 N N . SER A 1 81 ? 7.992 12.085 -19.321 1.00 85.50 81 SER A N 1
ATOM 576 C CA . SER A 1 81 ? 8.014 13.112 -20.376 1.00 85.50 81 SER A CA 1
ATOM 577 C C . SER A 1 81 ? 8.364 14.517 -19.852 1.00 85.50 81 SER A C 1
ATOM 579 O O . SER A 1 81 ? 8.008 15.526 -20.489 1.00 85.50 81 SER A O 1
ATOM 581 N N . ASP A 1 82 ? 9.022 14.627 -18.696 1.00 82.94 82 ASP A N 1
ATOM 582 C CA . ASP A 1 82 ? 9.390 15.908 -18.086 1.00 82.94 82 ASP A CA 1
ATOM 583 C C . ASP A 1 82 ? 10.880 16.263 -18.241 1.00 82.94 82 ASP A C 1
ATOM 585 O O . ASP A 1 82 ? 11.263 17.427 -18.021 1.00 82.94 82 ASP A O 1
ATOM 589 N N . GLY A 1 83 ? 11.686 15.324 -18.748 1.00 87.44 83 GLY A N 1
ATOM 590 C CA . GLY A 1 83 ? 13.116 15.480 -18.992 1.00 87.44 83 GLY A CA 1
ATOM 591 C C . GLY A 1 83 ? 13.966 15.494 -17.724 1.00 87.44 83 GLY A C 1
ATOM 592 O O . GLY A 1 83 ? 15.073 16.058 -17.755 1.00 87.44 83 GLY A O 1
ATOM 593 N N . ILE A 1 84 ? 13.438 14.966 -16.621 1.00 88.38 84 ILE A N 1
ATOM 594 C CA . ILE A 1 84 ? 14.135 14.709 -15.362 1.00 88.38 84 ILE A CA 1
ATOM 595 C C . ILE A 1 84 ? 14.423 13.202 -15.282 1.00 88.38 84 ILE A C 1
ATOM 597 O O . ILE A 1 84 ? 13.743 12.405 -15.902 1.00 88.38 84 ILE A O 1
ATOM 601 N N . ASP A 1 85 ? 15.518 12.872 -14.607 1.00 88.31 85 ASP A N 1
ATOM 602 C CA . ASP A 1 85 ? 15.911 11.517 -14.209 1.00 88.31 85 ASP A CA 1
ATOM 603 C C . ASP A 1 85 ? 15.443 11.405 -12.755 1.00 88.31 85 ASP A C 1
ATOM 605 O O . ASP A 1 85 ? 16.126 11.895 -11.848 1.00 88.31 85 ASP A O 1
ATOM 609 N N . ASN A 1 86 ? 14.183 11.021 -12.574 1.00 85.50 86 ASN A N 1
ATOM 610 C CA . ASN A 1 86 ? 13.498 10.980 -11.291 1.00 85.50 86 ASN A CA 1
ATOM 611 C C . ASN A 1 86 ? 14.043 9.834 -10.436 1.00 85.50 86 ASN A C 1
ATOM 613 O O . ASN A 1 86 ? 14.234 10.056 -9.242 1.00 85.50 86 ASN A O 1
ATOM 617 N N . ASP A 1 87 ? 14.383 8.684 -11.027 1.00 86.88 87 ASP A N 1
ATOM 618 C CA . ASP A 1 87 ? 14.895 7.513 -10.300 1.00 86.88 87 ASP A CA 1
ATOM 619 C C . ASP A 1 87 ? 16.433 7.497 -10.140 1.00 86.88 87 ASP A C 1
ATOM 621 O O . ASP A 1 87 ? 16.978 6.724 -9.347 1.00 86.88 87 ASP A O 1
ATOM 625 N N . LEU A 1 88 ? 17.139 8.429 -10.790 1.00 90.25 88 LEU A N 1
ATOM 626 C CA . LEU A 1 88 ? 18.591 8.628 -10.723 1.00 90.25 88 LEU A CA 1
ATOM 627 C C . LEU A 1 88 ? 19.421 7.476 -11.320 1.00 90.25 88 LEU A C 1
ATOM 629 O O . LEU A 1 88 ? 20.619 7.345 -11.000 1.00 90.25 88 LEU A O 1
ATOM 633 N N . ASP A 1 89 ? 18.844 6.668 -12.212 1.00 88.25 89 ASP A N 1
ATOM 634 C CA . ASP A 1 89 ? 19.551 5.581 -12.897 1.00 88.25 89 ASP A CA 1
ATOM 635 C C . ASP A 1 89 ? 20.439 6.084 -14.065 1.00 88.25 89 ASP A C 1
ATOM 637 O O . ASP A 1 89 ? 21.395 5.410 -14.500 1.00 88.25 89 ASP A O 1
ATOM 641 N N . GLY A 1 90 ? 20.213 7.332 -14.497 1.00 90.69 90 GLY A N 1
ATOM 642 C CA . GLY A 1 90 ? 20.935 8.011 -15.570 1.00 90.69 90 GLY A CA 1
ATOM 643 C C . GLY A 1 90 ? 20.248 7.983 -16.939 1.00 90.69 90 GLY A C 1
ATOM 644 O O . GLY A 1 90 ? 20.874 8.432 -17.920 1.00 90.69 90 GLY A O 1
ATOM 645 N N . LEU A 1 91 ? 19.033 7.451 -17.025 1.00 90.69 91 LEU A N 1
ATOM 646 C CA . LEU A 1 91 ? 18.126 7.507 -18.167 1.00 90.69 91 LEU A CA 1
ATOM 647 C C . LEU A 1 91 ? 17.010 8.529 -17.883 1.00 90.69 91 LEU A C 1
ATOM 649 O O . LEU A 1 91 ? 17.001 9.172 -16.843 1.00 90.69 91 LEU A O 1
ATOM 653 N N . ILE A 1 92 ? 16.242 8.879 -18.915 1.00 89.56 92 ILE A N 1
ATOM 654 C CA . ILE A 1 92 ? 15.178 9.891 -18.826 1.00 89.56 92 ILE A CA 1
ATOM 655 C C . ILE A 1 92 ? 14.043 9.497 -19.767 1.00 89.56 92 ILE A C 1
ATOM 657 O O . ILE A 1 92 ? 14.313 9.054 -20.889 1.00 89.56 92 ILE A O 1
ATOM 661 N N . ASP A 1 93 ? 12.802 9.768 -19.368 1.00 85.25 93 ASP A N 1
ATOM 662 C CA . ASP A 1 93 ? 11.610 9.698 -20.225 1.00 85.25 93 ASP A CA 1
ATOM 663 C C . ASP A 1 93 ? 11.518 8.386 -21.058 1.00 85.25 93 ASP A C 1
ATOM 665 O O . ASP A 1 93 ? 11.787 7.297 -20.574 1.0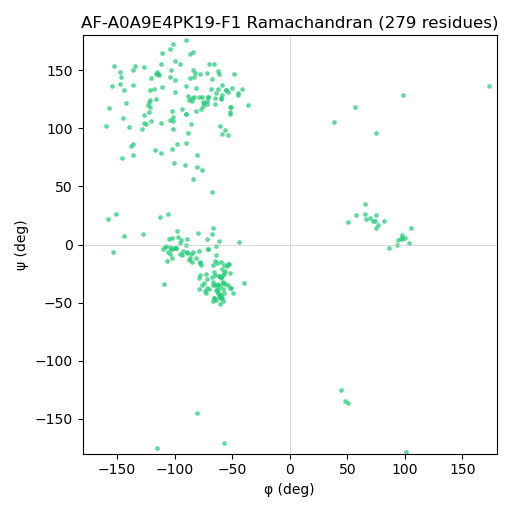0 85.25 93 ASP A O 1
ATOM 669 N N . ASP A 1 94 ? 11.188 8.474 -22.355 1.00 86.88 94 ASP A N 1
ATOM 670 C CA . ASP A 1 94 ? 11.107 7.349 -23.308 1.00 86.88 94 ASP A CA 1
ATOM 671 C C . ASP A 1 94 ? 12.414 6.532 -23.451 1.00 86.88 94 ASP A C 1
ATOM 673 O O . ASP A 1 94 ? 12.424 5.456 -24.060 1.00 86.88 94 ASP A O 1
ATOM 677 N N . GLU A 1 95 ? 13.554 7.079 -23.018 1.00 89.62 95 GLU A N 1
ATOM 678 C CA . GLU A 1 95 ? 14.823 6.352 -23.003 1.00 89.62 95 GLU A CA 1
ATOM 679 C C . GLU A 1 95 ? 15.020 5.516 -21.730 1.00 89.62 95 GLU A C 1
ATOM 681 O O . GLU A 1 95 ? 15.963 4.715 -21.685 1.00 89.62 95 GLU A O 1
ATOM 686 N N . ASP A 1 96 ? 14.130 5.681 -20.754 1.00 86.75 96 ASP A N 1
ATOM 687 C CA . ASP A 1 96 ? 14.089 4.971 -19.488 1.00 86.75 96 ASP A CA 1
ATOM 688 C C . ASP A 1 96 ? 13.282 3.656 -19.583 1.00 86.75 96 ASP A C 1
ATOM 690 O O . ASP A 1 96 ? 12.115 3.658 -19.993 1.00 86.75 96 ASP A O 1
ATOM 694 N N . PRO A 1 97 ? 13.865 2.496 -19.224 1.00 84.88 97 PRO A N 1
ATOM 695 C CA . PRO A 1 97 ? 13.144 1.234 -19.115 1.00 84.88 97 PRO A CA 1
ATOM 696 C C . PRO A 1 97 ? 11.946 1.283 -18.159 1.00 84.88 97 PRO A C 1
ATOM 698 O O . PRO A 1 97 ? 10.947 0.628 -18.452 1.00 84.88 97 PRO A O 1
ATOM 701 N N . GLY A 1 98 ? 12.016 2.061 -17.074 1.00 80.62 98 GLY A N 1
ATOM 702 C CA . GLY A 1 98 ? 10.918 2.289 -16.130 1.00 80.62 98 GLY A CA 1
ATOM 703 C C . GLY A 1 98 ? 9.710 2.993 -16.756 1.00 80.62 98 GLY A C 1
ATOM 704 O O . GLY A 1 98 ? 8.607 2.917 -16.219 1.00 80.62 98 GLY A O 1
ATOM 705 N N . CYS A 1 99 ? 9.887 3.606 -17.929 1.00 83.38 99 CYS A N 1
ATOM 706 C CA . CYS A 1 99 ? 8.837 4.252 -18.717 1.00 83.38 99 CYS A CA 1
ATOM 707 C C . CYS A 1 99 ? 8.347 3.420 -19.911 1.00 83.38 99 CYS A C 1
ATOM 709 O O . CYS A 1 99 ? 7.570 3.915 -20.730 1.00 83.38 99 CYS A O 1
ATOM 711 N N . THR A 1 100 ? 8.811 2.176 -20.057 1.00 87.31 100 THR A N 1
ATOM 712 C CA . THR A 1 100 ? 8.327 1.302 -21.133 1.00 87.31 100 THR A CA 1
ATOM 713 C C . THR A 1 100 ? 6.944 0.764 -20.779 1.00 87.31 100 THR A C 1
ATOM 715 O O . THR A 1 100 ? 6.775 0.207 -19.704 1.00 87.31 100 THR A O 1
ATOM 718 N N . ASP A 1 101 ? 5.994 0.942 -21.693 1.00 85.81 101 ASP A N 1
ATOM 719 C CA . ASP A 1 101 ? 4.625 0.415 -21.658 1.00 85.81 101 ASP A CA 1
ATOM 720 C C . ASP A 1 101 ? 4.290 -0.033 -23.096 1.00 85.81 101 ASP A C 1
ATOM 722 O O . ASP A 1 101 ? 4.120 0.785 -24.018 1.00 85.81 101 ASP A O 1
ATOM 726 N N . SER A 1 102 ? 4.366 -1.341 -23.330 1.00 91.56 102 SER A N 1
ATOM 727 C CA . SER A 1 102 ? 4.332 -1.957 -24.658 1.00 91.56 102 SER A CA 1
ATOM 728 C C . SER A 1 102 ? 2.917 -2.060 -25.233 1.00 91.56 102 SER A C 1
ATOM 730 O O . SER A 1 102 ? 2.755 -1.980 -26.466 1.00 91.56 102 SER A O 1
ATOM 732 N N . ASP A 1 103 ? 1.893 -2.176 -24.389 1.00 89.00 103 ASP A N 1
ATOM 733 C CA . ASP A 1 103 ? 0.497 -2.334 -24.800 1.00 89.00 103 ASP A CA 1
ATOM 734 C C . ASP A 1 103 ? -0.378 -1.076 -24.597 1.00 89.00 103 ASP A C 1
ATOM 736 O O . ASP A 1 103 ? -1.419 -0.928 -25.262 1.00 89.00 103 ASP A O 1
ATOM 740 N N . GLY A 1 104 ? 0.106 -0.105 -23.822 1.00 86.19 104 GLY A N 1
ATOM 741 C CA . GLY A 1 104 ? -0.521 1.185 -23.571 1.00 86.19 104 GLY A CA 1
ATOM 742 C C . GLY A 1 104 ? -1.613 1.162 -22.502 1.00 86.19 104 GLY A C 1
ATOM 743 O O . GLY A 1 104 ? -2.483 2.050 -22.543 1.00 86.19 104 GLY A O 1
ATOM 744 N N . ASP A 1 105 ? -1.649 0.160 -21.625 1.00 81.44 105 ASP A N 1
ATOM 745 C CA . ASP A 1 105 ? -2.600 0.055 -20.511 1.00 81.44 105 ASP A CA 1
ATOM 746 C C . ASP A 1 105 ? -2.226 0.930 -19.300 1.00 81.44 105 ASP A C 1
ATOM 748 O O . ASP A 1 105 ? -3.050 1.164 -18.405 1.00 81.44 105 ASP A O 1
ATOM 752 N N . SER A 1 106 ? -1.048 1.560 -19.385 1.00 79.19 106 SER A N 1
ATOM 753 C CA . SER A 1 106 ? -0.503 2.508 -18.418 1.00 79.19 106 SER A CA 1
ATOM 754 C C . SER A 1 106 ? 0.004 1.868 -17.110 1.00 79.19 106 SER A C 1
ATOM 756 O O . SER A 1 106 ? 0.157 2.553 -16.087 1.00 79.19 106 SER A O 1
ATOM 758 N N . VAL A 1 107 ? 0.291 0.569 -17.156 1.00 79.88 107 VAL A N 1
ATOM 759 C CA . VAL A 1 107 ? 1.222 -0.154 -16.287 1.00 79.88 107 VAL A CA 1
ATOM 760 C C . VAL A 1 107 ? 2.537 -0.313 -17.068 1.00 79.88 107 VAL A C 1
ATOM 762 O O . VAL A 1 107 ? 2.535 -0.431 -18.286 1.00 79.88 107 VAL A O 1
ATOM 765 N N . SER A 1 108 ? 3.692 -0.200 -16.410 1.00 81.44 108 SER A N 1
ATOM 766 C CA . SER A 1 108 ? 4.976 -0.323 -17.116 1.00 81.44 108 SER A CA 1
ATOM 767 C C . SER A 1 108 ? 5.380 -1.790 -17.281 1.00 81.44 108 SER A C 1
ATOM 769 O O . SER A 1 108 ? 5.215 -2.567 -16.340 1.00 81.44 108 SER A O 1
ATOM 771 N N . ASP A 1 109 ? 6.013 -2.158 -18.403 1.00 85.06 109 ASP A N 1
ATOM 772 C CA . ASP A 1 109 ? 6.480 -3.530 -18.659 1.00 85.06 109 ASP A CA 1
ATOM 773 C C . ASP A 1 109 ? 7.279 -4.115 -17.471 1.00 85.06 109 ASP A C 1
ATOM 775 O O . ASP A 1 109 ? 7.079 -5.285 -17.129 1.00 85.06 109 ASP A O 1
ATOM 779 N N . PRO A 1 110 ? 8.187 -3.359 -16.801 1.00 81.31 110 PRO A N 1
ATOM 780 C CA . PRO A 1 110 ? 8.897 -3.872 -15.631 1.00 81.31 110 PRO A CA 1
ATOM 781 C C . PRO A 1 110 ? 7.977 -4.170 -14.441 1.00 81.31 110 PRO A C 1
ATOM 783 O O . PRO A 1 110 ? 8.233 -5.126 -13.708 1.00 81.31 110 PRO A O 1
ATOM 786 N N . THR A 1 111 ? 6.920 -3.377 -14.247 1.00 81.31 111 THR A N 1
ATOM 787 C CA . THR A 1 111 ? 5.913 -3.603 -13.200 1.00 81.31 111 THR A CA 1
ATOM 788 C C . THR A 1 111 ? 5.139 -4.885 -13.478 1.00 81.31 111 THR A C 1
ATOM 790 O O . THR A 1 111 ? 4.954 -5.703 -12.577 1.00 81.31 111 THR A O 1
ATOM 793 N N . GLU A 1 112 ? 4.705 -5.071 -14.720 1.00 86.38 112 GLU A N 1
ATOM 794 C CA . GLU A 1 112 ? 3.936 -6.238 -15.145 1.00 86.38 112 GLU A CA 1
ATOM 795 C C . GLU A 1 112 ? 4.745 -7.525 -15.020 1.00 86.38 112 GLU A C 1
ATOM 797 O O . GLU A 1 112 ? 4.311 -8.474 -14.365 1.00 86.38 112 GLU A O 1
ATOM 802 N N . GLU A 1 113 ? 5.988 -7.522 -15.519 1.00 87.12 113 GLU A N 1
ATOM 803 C CA . GLU A 1 113 ? 6.900 -8.661 -15.371 1.00 87.12 113 GLU A CA 1
ATOM 804 C C . GLU A 1 113 ? 7.139 -9.006 -13.891 1.00 87.12 113 GLU A C 1
ATOM 806 O O . GLU A 1 113 ? 7.242 -10.183 -13.527 1.00 87.12 113 GLU A O 1
ATOM 811 N N . LEU A 1 114 ? 7.234 -7.989 -13.030 1.00 81.81 114 LEU A N 1
ATOM 812 C CA . LEU A 1 114 ? 7.483 -8.165 -11.603 1.00 81.81 114 LEU A CA 1
ATOM 813 C C . LEU A 1 114 ? 6.256 -8.678 -10.840 1.00 81.81 114 LEU A C 1
ATOM 815 O O . LEU A 1 114 ? 6.420 -9.417 -9.864 1.00 81.81 114 LEU A O 1
ATOM 819 N N . LEU A 1 115 ? 5.053 -8.296 -11.263 1.00 84.75 115 LEU A N 1
ATOM 820 C CA . LEU A 1 115 ? 3.805 -8.638 -10.581 1.00 84.75 115 LEU A CA 1
ATOM 821 C C . LEU A 1 115 ? 3.020 -9.777 -11.234 1.00 84.75 115 LEU A C 1
ATOM 823 O O . LEU A 1 115 ? 2.050 -10.230 -10.638 1.00 84.75 115 LEU A O 1
ATOM 827 N N . GLY A 1 116 ? 3.480 -10.291 -12.375 1.00 86.88 116 GLY A N 1
ATOM 828 C CA . GLY A 1 116 ? 2.974 -11.523 -12.976 1.00 86.88 116 GLY A CA 1
ATOM 829 C C . GLY A 1 116 ? 2.045 -11.345 -14.175 1.00 86.88 116 GLY A C 1
ATOM 830 O O . GLY A 1 116 ? 1.636 -12.363 -14.727 1.00 86.88 116 GLY A O 1
ATOM 831 N N . SER A 1 117 ? 1.778 -10.113 -14.620 1.00 90.88 117 SER A N 1
ATOM 832 C CA . SER A 1 117 ? 0.961 -9.838 -15.811 1.00 90.88 117 SER A CA 1
ATOM 833 C C . SER A 1 117 ? 1.785 -9.848 -17.115 1.00 90.88 117 SER A C 1
ATOM 835 O O . SER A 1 117 ? 3.020 -9.866 -17.102 1.00 90.88 117 SER A O 1
ATOM 837 N N . ASP A 1 118 ? 1.105 -9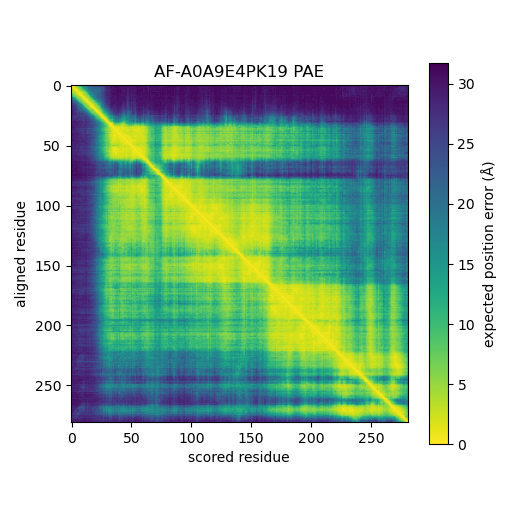.944 -18.262 1.00 93.44 118 ASP A N 1
ATOM 838 C CA . ASP A 1 118 ? 1.689 -9.961 -19.611 1.00 93.44 118 ASP A CA 1
ATOM 839 C C . ASP A 1 118 ? 1.822 -8.546 -20.216 1.00 93.44 118 ASP A C 1
ATOM 841 O O . ASP A 1 118 ? 0.808 -7.997 -20.637 1.00 93.44 118 ASP A O 1
ATOM 845 N N . PRO A 1 119 ? 3.052 -8.023 -20.413 1.00 92.38 119 PRO A N 1
ATOM 846 C CA . PRO A 1 119 ? 3.278 -6.652 -20.885 1.00 92.38 119 PRO A CA 1
ATOM 847 C C . PRO A 1 119 ? 2.918 -6.377 -22.347 1.00 92.38 119 PRO A C 1
ATOM 849 O O . PRO A 1 119 ? 3.072 -5.269 -22.860 1.00 92.38 119 PRO A O 1
ATOM 852 N N . ASP A 1 120 ? 2.516 -7.410 -23.086 1.00 95.00 120 ASP A N 1
ATOM 853 C CA . ASP A 1 120 ? 2.042 -7.276 -24.461 1.00 95.00 120 ASP A CA 1
ATOM 854 C C . ASP A 1 120 ? 0.499 -7.409 -24.565 1.00 95.00 120 ASP A C 1
ATOM 856 O O . ASP A 1 120 ? -0.028 -7.445 -25.694 1.00 95.00 120 ASP A O 1
ATOM 860 N N . ASP A 1 121 ? -0.234 -7.525 -23.446 1.00 93.75 121 ASP A N 1
ATOM 861 C CA . ASP A 1 121 ? -1.686 -7.750 -23.410 1.00 93.75 121 ASP A CA 1
ATOM 862 C C . ASP A 1 121 ? -2.450 -6.759 -22.518 1.00 93.75 121 ASP A C 1
ATOM 864 O O . ASP A 1 121 ? -2.662 -6.993 -21.341 1.00 93.75 121 ASP A O 1
ATOM 868 N N . PHE A 1 122 ? -3.043 -5.749 -23.159 1.00 90.31 122 PHE A N 1
ATOM 869 C CA . PHE A 1 122 ? -3.790 -4.655 -22.520 1.00 90.31 122 PHE A CA 1
ATOM 870 C C . PHE A 1 122 ? -4.891 -5.075 -21.521 1.00 90.31 122 PHE A C 1
ATOM 872 O O . PHE A 1 122 ? -5.346 -4.265 -20.715 1.00 90.31 122 PHE A O 1
ATOM 879 N N . ASP A 1 123 ? -5.443 -6.288 -21.647 1.00 88.00 123 ASP A N 1
ATOM 880 C CA . ASP A 1 123 ? -6.477 -6.785 -20.726 1.00 88.00 123 ASP A CA 1
ATOM 881 C C . ASP A 1 123 ? -5.878 -7.517 -19.496 1.00 88.00 123 ASP A C 1
ATOM 883 O O . ASP A 1 123 ? -6.639 -7.877 -18.595 1.00 88.00 123 ASP A O 1
ATOM 887 N N . SER A 1 124 ? -4.560 -7.739 -19.470 1.00 91.56 124 SER A N 1
ATOM 888 C CA . SER A 1 124 ? -3.795 -8.423 -18.428 1.00 91.56 124 SER A CA 1
ATOM 889 C C . SER A 1 124 ? -3.083 -7.395 -17.542 1.00 91.56 124 SER A C 1
ATOM 891 O O . SER A 1 124 ? -1.999 -6.933 -17.862 1.00 91.56 124 SER A O 1
ATOM 893 N N . VAL A 1 125 ? -3.661 -7.104 -16.381 1.00 88.19 125 VAL A N 1
ATOM 894 C CA . VAL A 1 125 ? -3.093 -6.196 -15.373 1.00 88.19 125 VAL A CA 1
ATOM 895 C C . VAL A 1 125 ? -2.678 -6.972 -14.120 1.00 88.19 125 VAL A C 1
ATOM 897 O O . VAL A 1 125 ? -3.268 -8.008 -13.829 1.00 88.19 125 VAL A O 1
ATOM 900 N N . PRO A 1 126 ? -1.721 -6.479 -13.316 1.00 89.06 126 PRO A N 1
ATOM 901 C CA . PRO A 1 126 ? -1.245 -7.186 -12.127 1.00 89.06 126 PRO A CA 1
ATOM 902 C C . PRO A 1 126 ? -2.338 -7.667 -11.154 1.00 89.06 126 PRO A C 1
ATOM 904 O O . PRO A 1 126 ? -3.004 -6.848 -10.528 1.00 89.06 126 PRO A O 1
ATOM 907 N N . GLU A 1 127 ? -2.453 -8.978 -10.926 1.00 87.62 127 GLU A N 1
ATOM 908 C CA . GLU A 1 127 ? -3.290 -9.589 -9.878 1.00 87.62 127 GLU A CA 1
ATOM 909 C C . GLU A 1 127 ? -2.424 -9.983 -8.674 1.00 87.62 127 GLU A C 1
ATOM 911 O O . GLU A 1 127 ? -2.115 -11.144 -8.422 1.00 87.62 127 GLU A O 1
ATOM 916 N N . HIS A 1 128 ? -1.934 -8.983 -7.939 1.00 86.50 128 HIS A N 1
ATOM 917 C CA . HIS A 1 128 ? -0.922 -9.229 -6.914 1.00 86.50 128 HIS A CA 1
ATOM 918 C C . HIS A 1 128 ? -1.215 -8.475 -5.614 1.00 86.50 128 HIS A C 1
ATOM 920 O O . HIS A 1 128 ? -1.490 -7.276 -5.620 1.00 86.50 128 HIS A O 1
ATOM 926 N N . ALA A 1 129 ? -1.042 -9.131 -4.461 1.00 82.31 129 ALA A N 1
ATOM 927 C CA . ALA A 1 129 ? -1.298 -8.560 -3.134 1.00 82.31 129 ALA A CA 1
ATOM 928 C C . ALA A 1 129 ? -0.475 -7.282 -2.872 1.00 82.31 129 ALA A C 1
ATOM 930 O O . ALA A 1 129 ? -0.930 -6.353 -2.212 1.00 82.31 129 ALA A O 1
ATOM 931 N N . ARG A 1 130 ? 0.736 -7.205 -3.437 1.00 78.75 130 ARG A N 1
ATOM 932 C CA . ARG A 1 130 ? 1.588 -5.993 -3.436 1.00 78.75 130 ARG A CA 1
ATOM 933 C C . ARG A 1 130 ? 0.951 -4.814 -4.171 1.00 78.75 130 ARG A C 1
ATOM 935 O O . ARG A 1 130 ? 1.097 -3.680 -3.727 1.00 78.75 130 ARG A O 1
ATOM 942 N N . PHE A 1 131 ? 0.261 -5.082 -5.273 1.00 79.31 131 PHE A N 1
ATOM 943 C CA . PHE A 1 131 ? -0.439 -4.065 -6.047 1.00 79.31 131 PHE A CA 1
ATOM 944 C C . PHE A 1 131 ? -1.698 -3.593 -5.316 1.00 79.31 131 PHE A C 1
ATOM 946 O O . PHE A 1 131 ? -1.918 -2.391 -5.193 1.00 79.31 131 PHE A O 1
ATOM 953 N N . ASP A 1 132 ? -2.456 -4.516 -4.719 1.00 76.00 132 ASP A N 1
ATOM 954 C CA . ASP A 1 132 ? -3.597 -4.186 -3.853 1.00 76.00 132 ASP A CA 1
ATOM 955 C C . ASP A 1 132 ? -3.171 -3.315 -2.659 1.00 76.00 132 ASP A C 1
ATOM 957 O O . ASP A 1 132 ? -3.780 -2.279 -2.384 1.00 76.00 132 ASP A O 1
ATOM 961 N N . VAL A 1 133 ? -2.071 -3.680 -1.992 1.00 72.56 133 VAL A N 1
ATOM 962 C CA . VAL A 1 133 ? -1.466 -2.896 -0.905 1.00 72.56 133 VAL A CA 1
ATOM 963 C C . VAL A 1 133 ? -1.049 -1.497 -1.377 1.00 72.56 133 VAL A C 1
ATOM 965 O O . VAL A 1 133 ? -1.345 -0.500 -0.706 1.00 72.56 133 VAL A O 1
ATOM 968 N N . PHE A 1 134 ? -0.390 -1.404 -2.534 1.00 71.75 134 PHE A N 1
ATOM 969 C CA . PHE A 1 134 ? 0.004 -0.130 -3.132 1.00 71.75 134 PHE A CA 1
ATOM 970 C C . PHE A 1 134 ? -1.217 0.770 -3.379 1.00 71.75 134 PHE A C 1
ATOM 972 O O . PHE A 1 134 ? -1.236 1.926 -2.952 1.00 71.75 134 PHE A O 1
ATOM 979 N N . LEU A 1 135 ? -2.277 0.231 -3.985 1.00 71.12 135 LEU A N 1
ATOM 980 C CA . LEU A 1 135 ? -3.529 0.947 -4.244 1.00 71.12 135 LEU A CA 1
ATOM 981 C C . LEU A 1 135 ? -4.248 1.370 -2.952 1.00 71.12 135 LEU A C 1
ATOM 983 O O . LEU A 1 135 ? -4.756 2.498 -2.867 1.00 71.12 135 LEU A O 1
ATOM 987 N N . GLU A 1 136 ? -4.245 0.515 -1.925 1.00 68.25 136 GLU A N 1
ATOM 988 C CA . GLU A 1 136 ? -4.811 0.825 -0.607 1.00 68.25 136 GLU A CA 1
ATOM 989 C C . GLU A 1 136 ? -4.062 1.983 0.073 1.00 68.25 136 GLU A C 1
ATOM 991 O O . GLU A 1 136 ? -4.697 2.835 0.705 1.00 68.25 136 GLU A O 1
ATOM 99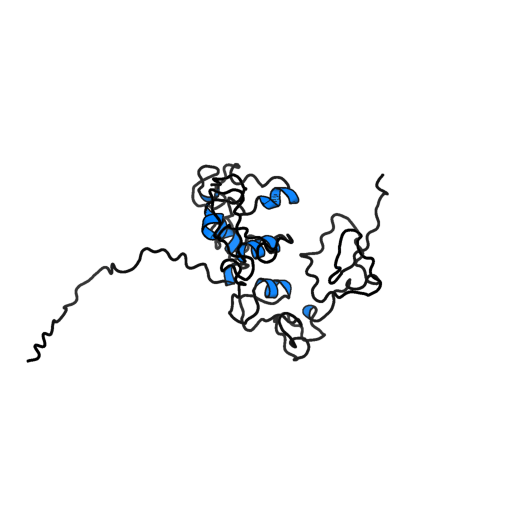6 N N . SER A 1 137 ? -2.744 2.101 -0.126 1.00 62.22 137 SER A N 1
ATOM 997 C CA . SER A 1 137 ? -1.951 3.231 0.383 1.00 62.22 137 SER A CA 1
ATOM 998 C C . SER A 1 137 ? -2.396 4.586 -0.194 1.00 62.22 137 SER A C 1
ATOM 1000 O O . SER A 1 137 ? -2.297 5.613 0.481 1.00 62.22 137 SER A O 1
ATOM 1002 N N . PHE A 1 138 ? -2.974 4.607 -1.401 1.00 60.75 138 PHE A N 1
ATOM 1003 C CA . PHE A 1 138 ? -3.588 5.805 -1.996 1.00 60.75 138 PHE A CA 1
ATOM 1004 C C . PHE A 1 138 ? -5.077 5.974 -1.646 1.00 60.75 138 PHE A C 1
ATOM 1006 O O . PHE A 1 138 ? -5.731 6.904 -2.129 1.00 60.75 138 PHE A O 1
ATOM 1013 N N . GLY A 1 139 ? -5.628 5.107 -0.792 1.00 58.88 139 GLY A N 1
ATOM 1014 C CA . GLY A 1 139 ? -7.033 5.125 -0.390 1.00 58.88 139 GLY A CA 1
ATOM 1015 C C . GLY A 1 139 ? -7.993 4.713 -1.506 1.00 58.88 139 GLY A C 1
ATOM 1016 O O . GLY A 1 139 ? -9.165 5.104 -1.479 1.00 58.88 139 GLY A O 1
ATOM 1017 N N . LEU A 1 140 ? -7.513 3.961 -2.501 1.00 64.12 140 LEU A N 1
ATOM 1018 C CA . LEU A 1 140 ? -8.351 3.444 -3.573 1.00 64.12 140 LEU A CA 1
ATOM 1019 C C . LEU A 1 140 ? -8.936 2.082 -3.177 1.00 64.12 140 LEU A C 1
ATOM 1021 O O . LEU A 1 140 ? -8.188 1.188 -2.799 1.00 64.12 140 LEU A O 1
ATOM 1025 N N . PRO A 1 141 ? -10.264 1.888 -3.274 1.00 61.88 141 PRO A N 1
ATOM 1026 C CA . PRO A 1 141 ? -10.908 0.621 -2.939 1.00 61.88 141 PRO A CA 1
ATOM 1027 C C . PRO A 1 141 ? -10.852 -0.350 -4.131 1.00 61.88 141 PRO A C 1
ATOM 1029 O O . PRO A 1 141 ? -11.897 -0.774 -4.631 1.00 61.88 141 PRO A O 1
ATOM 1032 N N . VAL A 1 142 ? -9.650 -0.628 -4.631 1.00 69.12 142 VAL A N 1
ATOM 1033 C CA . VAL A 1 142 ? -9.401 -1.632 -5.674 1.00 69.12 142 VAL A CA 1
ATOM 1034 C C . VAL A 1 142 ? -8.894 -2.892 -4.976 1.00 69.12 142 VAL A C 1
ATOM 1036 O O . VAL A 1 142 ? -8.045 -2.795 -4.099 1.00 69.12 142 VAL A O 1
ATOM 1039 N N . PHE A 1 143 ? -9.484 -4.036 -5.313 1.00 75.00 143 PHE A N 1
ATOM 1040 C CA . PHE A 1 143 ? -9.195 -5.332 -4.699 1.00 75.00 143 PHE A CA 1
ATOM 1041 C C . PHE A 1 143 ? -9.100 -6.371 -5.812 1.00 75.00 143 PHE A C 1
ATOM 1043 O O . PHE A 1 143 ? -10.075 -7.083 -6.053 1.00 75.00 143 PHE A O 1
ATOM 1050 N N . LEU A 1 144 ? -7.982 -6.389 -6.533 1.00 83.44 144 LEU A N 1
ATOM 1051 C CA . LEU A 1 144 ? -7.781 -7.320 -7.648 1.00 83.44 144 LEU A CA 1
ATOM 1052 C C . LEU A 1 144 ? -7.709 -8.755 -7.129 1.00 83.44 144 LEU A C 1
ATOM 1054 O O . LEU A 1 144 ? -8.270 -9.652 -7.731 1.00 83.44 144 LEU A O 1
ATOM 1058 N N . CYS A 1 145 ? -7.186 -8.948 -5.918 1.00 88.12 145 CYS A N 1
ATOM 1059 C CA . CYS A 1 145 ? -7.160 -10.255 -5.269 1.00 88.12 145 CYS A CA 1
ATOM 1060 C C . CYS A 1 145 ? -8.485 -10.676 -4.604 1.00 88.12 145 CYS A C 1
ATOM 1062 O O . CYS A 1 145 ? -8.498 -11.616 -3.798 1.00 88.12 145 CYS A O 1
ATOM 1064 N N . ALA A 1 146 ? -9.591 -9.953 -4.826 1.00 87.19 146 ALA A N 1
ATOM 1065 C CA . ALA A 1 146 ? -10.889 -10.296 -4.236 1.00 87.19 146 ALA A CA 1
ATOM 1066 C C . ALA A 1 146 ? -12.111 -9.866 -5.075 1.00 87.19 146 ALA A C 1
ATOM 1068 O O . ALA A 1 146 ? -13.194 -9.634 -4.507 1.00 87.19 146 ALA A O 1
ATOM 1069 N N . ASP A 1 147 ? -11.972 -9.742 -6.397 1.00 81.62 147 ASP A N 1
ATOM 1070 C CA . ASP A 1 147 ? -13.055 -9.331 -7.298 1.00 81.62 147 ASP A CA 1
ATOM 1071 C C . ASP A 1 147 ? -13.623 -10.460 -8.188 1.00 81.62 147 ASP A C 1
ATOM 1073 O O . ASP A 1 147 ? -14.653 -10.252 -8.852 1.00 81.62 147 ASP A O 1
ATOM 1077 N N . PHE A 1 148 ? -13.070 -11.677 -8.090 1.00 87.75 148 PHE A N 1
ATOM 1078 C CA . PHE A 1 148 ? -13.432 -12.865 -8.876 1.00 87.75 148 PHE A CA 1
ATOM 1079 C C . PHE A 1 148 ? -13.128 -12.762 -10.377 1.00 87.75 148 PHE A C 1
ATOM 1081 O O . PHE A 1 148 ? -13.811 -13.417 -11.188 1.00 87.75 148 PHE A O 1
ATOM 1088 N N . ILE A 1 149 ? -12.150 -11.942 -10.753 1.00 89.00 149 ILE A N 1
ATOM 1089 C CA . ILE A 1 149 ? -11.616 -11.805 -12.108 1.00 89.00 149 ILE A CA 1
ATOM 1090 C C . ILE A 1 149 ? -10.163 -12.300 -12.107 1.00 89.00 149 ILE A C 1
ATOM 1092 O O . ILE A 1 149 ? -9.484 -12.202 -11.107 1.00 89.00 149 ILE A O 1
ATOM 1096 N N . ASP A 1 150 ? -9.754 -12.909 -13.222 1.00 90.38 150 ASP A N 1
ATOM 1097 C CA . ASP A 1 150 ? -8.376 -13.338 -13.513 1.00 90.38 150 ASP A CA 1
ATOM 1098 C C . ASP A 1 150 ? -7.727 -12.140 -14.205 1.00 90.38 150 ASP A C 1
ATOM 1100 O O . ASP A 1 150 ? -7.929 -11.940 -15.411 1.00 90.38 150 ASP A O 1
ATOM 1104 N N . ASN A 1 151 ? -7.176 -11.234 -13.401 1.00 89.12 151 ASN A N 1
ATOM 1105 C CA . ASN A 1 151 ? -6.701 -9.930 -13.840 1.00 89.12 151 ASN A CA 1
ATOM 1106 C C . ASN A 1 151 ? -5.369 -10.039 -14.581 1.00 89.12 151 ASN A C 1
ATOM 1108 O O . ASN A 1 151 ? -5.205 -9.303 -15.552 1.00 89.12 151 ASN A O 1
ATOM 1112 N N . ASP A 1 152 ? -4.482 -10.958 -14.187 1.00 91.69 152 ASP A N 1
ATOM 1113 C CA . ASP A 1 152 ? -3.161 -11.156 -14.804 1.00 91.69 152 ASP A CA 1
ATOM 1114 C C . ASP A 1 152 ? -3.155 -12.216 -15.926 1.00 91.69 152 ASP A C 1
ATOM 1116 O O . ASP A 1 152 ? -2.160 -12.404 -16.631 1.00 91.69 152 ASP A O 1
ATOM 1120 N N . GLY A 1 153 ? -4.286 -12.897 -16.136 1.00 92.25 153 GLY A N 1
ATOM 1121 C CA . GLY A 1 153 ? -4.496 -13.821 -17.244 1.00 92.25 153 GLY A CA 1
ATOM 1122 C C . GLY A 1 153 ? -3.776 -15.164 -17.094 1.00 92.25 153 GLY A C 1
ATOM 1123 O O . GLY A 1 153 ? -3.668 -15.912 -18.084 1.00 92.25 153 GLY A O 1
ATOM 1124 N N . ASP A 1 154 ? -3.284 -15.503 -15.899 1.00 91.38 154 ASP A N 1
ATOM 1125 C CA . ASP A 1 154 ? -2.558 -16.747 -15.638 1.00 91.38 154 ASP A CA 1
ATOM 1126 C C . ASP A 1 154 ? -3.498 -17.973 -15.507 1.00 91.38 154 ASP A C 1
ATOM 1128 O O . ASP A 1 154 ? -3.083 -19.138 -15.687 1.00 91.38 154 ASP A O 1
ATOM 1132 N N . GLY A 1 155 ? -4.800 -17.717 -15.321 1.00 92.38 155 GLY A N 1
ATOM 1133 C CA . GLY A 1 155 ? -5.853 -18.723 -15.198 1.00 92.38 155 GLY A CA 1
ATOM 1134 C C . GLY A 1 155 ? -6.239 -19.086 -13.763 1.00 92.38 155 GLY A C 1
ATOM 1135 O O . GLY A 1 155 ? -7.014 -20.048 -13.587 1.00 92.38 155 GLY A O 1
ATOM 1136 N N . LEU A 1 156 ? -5.694 -18.395 -12.766 1.00 92.06 156 LEU A N 1
ATOM 1137 C CA . LEU A 1 156 ? -6.082 -18.454 -11.361 1.00 92.06 156 LEU A CA 1
ATOM 1138 C C . LEU A 1 156 ? -6.960 -17.239 -11.015 1.00 92.06 156 LEU A C 1
ATOM 1140 O O . LEU A 1 156 ? -7.348 -16.475 -11.885 1.00 92.06 156 LEU A O 1
ATOM 1144 N N . LEU A 1 157 ? -7.509 -17.234 -9.805 1.00 90.44 157 LEU A N 1
ATOM 1145 C CA . LEU A 1 157 ? -8.454 -16.212 -9.352 1.00 90.44 157 LEU A CA 1
ATOM 1146 C C . LEU A 1 157 ? -8.193 -15.958 -7.875 1.00 90.44 157 LEU A C 1
ATOM 1148 O O . LEU A 1 157 ? -8.195 -16.919 -7.095 1.00 90.44 157 LEU A O 1
ATOM 1152 N N . ASP A 1 158 ? -8.106 -14.696 -7.480 1.00 86.25 158 ASP A N 1
ATOM 1153 C CA . ASP A 1 158 ? -8.124 -14.226 -6.100 1.00 86.25 158 ASP A CA 1
ATOM 1154 C C . ASP A 1 158 ? -7.218 -15.082 -5.180 1.00 86.25 158 ASP A C 1
ATOM 1156 O O . ASP A 1 158 ? -6.060 -15.355 -5.452 1.00 86.25 158 ASP A O 1
ATOM 1160 N N . ALA A 1 159 ? -7.764 -15.618 -4.084 1.00 85.31 159 ALA A N 1
ATOM 1161 C CA . ALA A 1 159 ? -7.058 -16.458 -3.117 1.00 85.31 159 ALA A CA 1
ATOM 1162 C C . ALA A 1 159 ? -6.538 -17.806 -3.663 1.00 85.31 159 ALA A C 1
ATOM 1164 O O . ALA A 1 159 ? -5.866 -18.539 -2.931 1.00 85.31 159 ALA A O 1
ATOM 1165 N N . GLU A 1 160 ? -6.906 -18.202 -4.884 1.00 88.81 160 GLU A N 1
ATOM 1166 C CA . GLU A 1 160 ? -6.275 -19.332 -5.568 1.00 88.81 160 GLU A CA 1
ATOM 1167 C C . GLU A 1 160 ? -5.018 -18.931 -6.359 1.00 88.81 160 GLU A C 1
ATOM 1169 O O . GLU A 1 160 ? -4.267 -19.830 -6.761 1.00 88.81 160 GLU A O 1
ATOM 1174 N N . ASP A 1 161 ? -4.788 -17.631 -6.538 1.00 88.50 161 ASP A N 1
ATOM 1175 C CA . ASP A 1 161 ? -3.634 -17.040 -7.199 1.00 88.50 161 ASP A CA 1
ATOM 1176 C C . ASP A 1 161 ? -2.436 -16.861 -6.232 1.00 88.50 161 ASP A C 1
ATOM 1178 O O . ASP A 1 161 ? -2.574 -16.255 -5.164 1.00 88.50 161 ASP A O 1
ATOM 1182 N N . PRO A 1 162 ? -1.235 -17.383 -6.559 1.00 86.50 162 PRO A N 1
ATOM 1183 C CA . PRO A 1 162 ? -0.011 -17.151 -5.793 1.00 86.50 162 PRO A CA 1
ATOM 1184 C C . PRO A 1 162 ? 0.415 -15.681 -5.660 1.00 86.50 162 PRO A C 1
ATOM 1186 O O . PRO A 1 162 ? 1.081 -15.350 -4.677 1.00 86.50 162 PRO A O 1
ATOM 1189 N N . GLY A 1 163 ? 0.088 -14.828 -6.631 1.00 85.44 163 GLY A N 1
ATOM 1190 C CA . GLY A 1 163 ? 0.270 -13.379 -6.578 1.00 85.44 163 GLY A CA 1
ATOM 1191 C C . GLY A 1 163 ? -0.589 -12.731 -5.494 1.00 85.44 163 GLY A C 1
ATOM 1192 O O . GLY A 1 163 ? -0.183 -11.735 -4.894 1.00 85.44 163 GLY A O 1
ATOM 1193 N N . CYS A 1 164 ? -1.710 -13.357 -5.141 1.00 86.88 164 CYS A N 1
ATOM 1194 C CA . CYS A 1 164 ? -2.659 -12.901 -4.129 1.00 86.88 164 CYS A CA 1
ATOM 1195 C C . CYS A 1 164 ? -2.496 -13.540 -2.749 1.00 86.88 164 CYS A C 1
ATOM 1197 O O . CYS A 1 164 ? -3.349 -13.363 -1.872 1.00 86.88 164 CYS A O 1
ATOM 1199 N N . GLU A 1 165 ? -1.399 -14.259 -2.515 1.00 83.25 165 GLU A N 1
ATOM 1200 C CA . GLU A 1 165 ? -1.054 -14.706 -1.168 1.00 83.25 165 GLU A CA 1
ATOM 1201 C C . GLU A 1 165 ? -0.892 -13.477 -0.248 1.00 83.25 165 GLU A C 1
ATOM 1203 O O . GLU A 1 165 ? -0.102 -12.577 -0.561 1.00 83.25 165 GLU A O 1
ATOM 1208 N N . PRO A 1 166 ? -1.623 -13.413 0.886 1.00 79.44 166 PRO A N 1
ATOM 1209 C CA . PRO A 1 166 ? -1.513 -12.300 1.817 1.00 79.44 166 PRO A CA 1
ATOM 1210 C C . PRO A 1 166 ? -0.065 -12.099 2.264 1.00 79.44 166 PRO A C 1
ATOM 1212 O O . PRO A 1 166 ? 0.634 -13.050 2.627 1.00 79.44 166 PRO A O 1
ATOM 1215 N N . ILE A 1 167 ? 0.386 -10.849 2.226 1.00 77.69 167 ILE A N 1
ATOM 1216 C CA . ILE A 1 167 ? 1.719 -10.466 2.687 1.00 77.69 167 ILE A CA 1
ATOM 1217 C C . ILE A 1 167 ? 1.686 -10.483 4.215 1.00 77.69 167 ILE A C 1
ATOM 1219 O O . ILE A 1 167 ? 0.893 -9.756 4.786 1.00 77.69 167 ILE A O 1
ATOM 1223 N N . ASP A 1 168 ? 2.508 -11.326 4.840 1.00 81.38 168 ASP A N 1
ATOM 1224 C CA . ASP A 1 168 ? 2.703 -11.423 6.296 1.00 81.38 168 ASP A CA 1
ATOM 1225 C C . ASP A 1 168 ? 4.214 -11.300 6.564 1.00 81.38 168 ASP A C 1
ATOM 1227 O O . ASP A 1 168 ? 5.029 -12.167 6.202 1.00 81.38 168 ASP A O 1
ATOM 1231 N N . SER A 1 169 ? 4.605 -10.134 7.058 1.00 80.56 169 SER A N 1
ATOM 1232 C CA . SER A 1 169 ? 5.980 -9.649 7.078 1.00 80.56 169 SER A CA 1
ATOM 1233 C C . SER A 1 169 ? 6.856 -10.232 8.161 1.00 80.56 169 SER A C 1
ATOM 1235 O O . SER A 1 169 ? 8.034 -10.546 7.921 1.00 80.56 169 SER A O 1
ATOM 1237 N N . ASP A 1 170 ? 6.282 -10.427 9.331 1.00 79.12 170 ASP A N 1
ATOM 1238 C CA . ASP A 1 170 ? 6.951 -10.961 10.502 1.00 79.12 170 ASP A CA 1
ATOM 1239 C C . ASP A 1 170 ? 6.562 -12.421 10.809 1.00 79.12 170 ASP A C 1
ATOM 1241 O O . ASP A 1 170 ? 7.233 -13.094 11.609 1.00 79.12 170 ASP A O 1
ATOM 1245 N N . GLY A 1 171 ? 5.584 -12.964 10.078 1.00 87.81 171 GLY A N 1
ATOM 1246 C CA . GLY A 1 171 ? 5.139 -14.349 10.153 1.00 87.81 171 GLY A CA 1
ATOM 1247 C C . GLY A 1 171 ? 4.303 -14.641 11.394 1.00 87.81 171 GLY A C 1
ATOM 1248 O O . GLY A 1 171 ? 4.326 -15.787 11.879 1.00 87.81 171 GLY A O 1
ATOM 1249 N N . ASP A 1 172 ? 3.649 -13.627 11.956 1.00 85.94 172 ASP A N 1
ATOM 1250 C CA . ASP A 1 172 ? 2.864 -13.738 13.179 1.00 85.94 172 ASP A CA 1
ATOM 1251 C C . ASP A 1 172 ? 1.444 -14.303 12.939 1.00 85.94 172 ASP A C 1
ATOM 1253 O O . ASP A 1 172 ? 0.796 -14.812 13.869 1.00 85.94 172 ASP A O 1
ATOM 1257 N N . GLY A 1 173 ? 1.032 -14.379 11.667 1.00 87.88 173 GLY A N 1
ATOM 1258 C CA . GLY A 1 173 ? -0.242 -14.928 11.215 1.00 87.88 173 GLY A CA 1
ATOM 1259 C C . GLY A 1 173 ? -1.330 -13.885 10.959 1.00 87.88 173 GLY A C 1
ATOM 1260 O O . GLY A 1 173 ? -2.479 -14.286 10.721 1.00 87.88 173 GLY A O 1
ATOM 1261 N N . VAL A 1 174 ? -0.995 -12.597 11.009 1.00 85.44 174 VAL A N 1
ATOM 1262 C CA . VAL A 1 174 ? -1.805 -11.479 10.526 1.00 85.44 174 VAL A CA 1
ATOM 1263 C C . VAL A 1 174 ? -1.116 -10.881 9.298 1.00 85.44 174 VAL A C 1
ATOM 1265 O O . VAL A 1 174 ? 0.094 -10.740 9.272 1.00 85.44 174 VAL A O 1
ATOM 1268 N N . ASP A 1 175 ? -1.871 -10.588 8.238 1.00 82.94 175 ASP A N 1
ATOM 1269 C CA . ASP A 1 175 ? -1.294 -9.969 7.043 1.00 82.94 175 ASP A CA 1
ATOM 1270 C C . ASP A 1 175 ? -1.058 -8.460 7.231 1.00 82.94 175 ASP A C 1
ATOM 1272 O O . ASP A 1 175 ? -1.868 -7.772 7.854 1.00 82.94 175 ASP A O 1
ATOM 1276 N N . ASP A 1 176 ? -0.006 -7.926 6.614 1.00 76.50 176 ASP A N 1
ATOM 1277 C CA . ASP A 1 176 ? 0.434 -6.531 6.688 1.00 76.50 176 ASP A CA 1
ATOM 1278 C C . ASP A 1 176 ? -0.686 -5.525 6.402 1.00 76.50 176 ASP A C 1
ATOM 1280 O O . ASP A 1 176 ? -0.741 -4.432 6.980 1.00 76.50 176 ASP A O 1
ATOM 1284 N N . ALA A 1 177 ? -1.564 -5.860 5.449 1.00 74.69 177 ALA A N 1
ATOM 1285 C CA . ALA A 1 177 ? -2.688 -5.010 5.088 1.00 74.69 177 ALA A CA 1
ATOM 1286 C C . ALA A 1 177 ? -3.660 -4.918 6.267 1.00 74.69 177 ALA A C 1
ATOM 1288 O O . ALA A 1 177 ? -4.066 -3.816 6.642 1.00 74.69 177 ALA A O 1
ATOM 1289 N N . ALA A 1 178 ? -3.988 -6.046 6.902 1.00 79.94 178 ALA A N 1
ATOM 1290 C CA . ALA A 1 178 ? -4.754 -6.076 8.138 1.00 79.94 178 ALA A CA 1
ATOM 1291 C C . ALA A 1 178 ? -4.023 -5.353 9.282 1.00 79.94 178 ALA A C 1
ATOM 1293 O O . ALA A 1 178 ? -4.647 -4.560 9.987 1.00 79.94 178 ALA A O 1
ATOM 1294 N N . GLU A 1 179 ? -2.721 -5.538 9.445 1.00 85.88 179 GLU A N 1
ATOM 1295 C CA . GLU A 1 179 ? -1.940 -4.874 10.490 1.00 85.88 179 GLU A CA 1
ATOM 1296 C C . GLU A 1 179 ? -1.964 -3.353 10.372 1.00 85.88 179 GLU A C 1
ATOM 1298 O O . 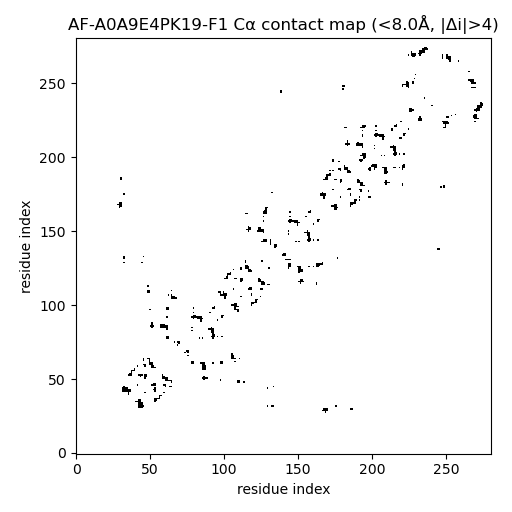GLU A 1 179 ? -2.406 -2.667 11.299 1.00 85.88 179 GLU A O 1
ATOM 1303 N N . LYS A 1 180 ? -1.657 -2.800 9.192 1.00 78.50 180 LYS A N 1
ATOM 1304 C CA . LYS A 1 180 ? -1.812 -1.359 8.933 1.00 78.50 180 LYS A CA 1
ATOM 1305 C C . LYS A 1 180 ? -3.244 -0.892 9.112 1.00 78.50 180 LYS A C 1
ATOM 1307 O O . LYS A 1 180 ? -3.508 0.167 9.700 1.00 78.50 180 LYS A O 1
ATOM 1312 N N . ARG A 1 181 ? -4.188 -1.683 8.602 1.00 75.44 181 ARG A N 1
ATOM 1313 C CA . ARG A 1 181 ? -5.614 -1.391 8.697 1.00 75.44 181 ARG A CA 1
ATOM 1314 C C . ARG A 1 181 ? -6.068 -1.323 10.145 1.00 75.44 181 ARG A C 1
ATOM 1316 O O . ARG A 1 181 ? -6.904 -0.475 10.454 1.00 75.44 181 ARG A O 1
ATOM 1323 N N . PHE A 1 182 ? -5.526 -2.133 11.047 1.00 80.81 182 PHE A N 1
ATOM 1324 C CA . PHE A 1 182 ? -5.952 -2.190 12.444 1.00 80.81 182 PHE A CA 1
ATOM 1325 C C . PHE A 1 182 ? -5.021 -1.472 13.424 1.00 80.81 182 PHE A C 1
ATOM 1327 O O . PHE A 1 182 ? -5.509 -1.069 14.472 1.00 80.81 182 PHE A O 1
ATOM 1334 N N . GLY A 1 183 ? -3.826 -1.066 12.997 1.00 82.00 183 GLY A N 1
ATOM 1335 C CA . GLY A 1 183 ? -2.937 -0.159 13.728 1.00 82.00 183 GLY A CA 1
ATOM 1336 C C . GLY A 1 183 ? -1.727 -0.816 14.387 1.00 82.00 183 GLY A C 1
ATOM 1337 O O . GLY A 1 183 ? -1.098 -0.147 15.201 1.00 82.00 183 GLY A O 1
ATOM 1338 N N . SER A 1 184 ? -1.401 -2.061 14.035 1.00 87.06 184 SER A N 1
ATOM 1339 C CA . SER A 1 184 ? -0.179 -2.731 14.487 1.00 87.06 184 SER A CA 1
ATOM 1340 C C . SER A 1 184 ? 0.996 -2.504 13.527 1.00 87.06 184 SER A C 1
ATOM 1342 O O . SER A 1 184 ? 0.851 -1.808 12.516 1.00 87.06 184 SER A O 1
ATOM 1344 N N . ASP A 1 185 ? 2.178 -3.008 13.892 1.00 85.81 185 ASP A N 1
ATOM 1345 C CA . ASP A 1 185 ? 3.425 -2.832 13.137 1.00 85.81 185 ASP A CA 1
ATOM 1346 C C . ASP A 1 185 ? 3.743 -4.102 12.337 1.00 85.81 185 ASP A C 1
ATOM 1348 O O . ASP A 1 185 ? 4.189 -5.061 12.961 1.00 85.81 185 ASP A O 1
ATOM 1352 N N . PRO A 1 186 ? 3.636 -4.081 10.991 1.00 84.81 186 PRO A N 1
ATOM 1353 C CA . PRO A 1 186 ? 3.856 -5.270 10.168 1.00 84.81 186 PRO A CA 1
ATOM 1354 C C . PRO A 1 186 ? 5.237 -5.919 10.266 1.00 84.81 186 PRO A C 1
ATOM 1356 O O . PRO A 1 186 ? 5.473 -7.009 9.757 1.00 84.81 186 PRO A O 1
ATOM 1359 N N . ALA A 1 187 ? 6.223 -5.224 10.831 1.00 84.06 187 ALA A N 1
ATOM 1360 C CA . ALA A 1 187 ? 7.578 -5.747 10.942 1.00 84.06 187 ALA A CA 1
ATOM 1361 C C . ALA A 1 187 ? 7.900 -6.347 12.324 1.00 84.06 187 ALA A C 1
ATOM 1363 O O . ALA A 1 187 ? 9.028 -6.830 12.515 1.00 84.06 187 ALA A O 1
ATOM 1364 N N . ASP A 1 188 ? 6.980 -6.284 13.290 1.00 86.38 188 ASP A N 1
ATOM 1365 C CA . ASP A 1 188 ? 7.210 -6.721 14.668 1.00 86.38 188 ASP A CA 1
ATOM 1366 C C . ASP A 1 188 ? 6.237 -7.839 15.084 1.00 86.38 188 ASP A C 1
ATOM 1368 O O . ASP A 1 188 ? 5.113 -7.534 15.458 1.00 86.38 188 ASP A O 1
ATOM 1372 N N . PRO A 1 189 ? 6.687 -9.109 15.199 1.00 90.44 189 PRO A N 1
ATOM 1373 C CA . PRO A 1 189 ? 5.801 -10.252 15.472 1.00 90.44 189 PRO A CA 1
ATOM 1374 C C . PRO A 1 189 ? 5.227 -10.278 16.895 1.00 90.44 189 PRO A C 1
ATOM 1376 O O . PRO A 1 189 ? 4.490 -11.197 17.267 1.00 90.44 189 PRO A O 1
ATOM 1379 N N . ASP A 1 190 ? 5.648 -9.337 17.744 1.00 91.62 190 ASP A N 1
ATOM 1380 C CA . ASP A 1 190 ? 5.046 -9.083 19.051 1.00 91.62 190 ASP A CA 1
ATOM 1381 C C . ASP A 1 190 ? 4.001 -7.933 18.988 1.00 91.62 190 ASP A C 1
ATOM 1383 O O . ASP A 1 190 ? 3.431 -7.580 20.023 1.00 91.62 190 ASP A O 1
ATOM 1387 N N . SER A 1 191 ? 3.756 -7.352 17.805 1.00 92.44 191 SER A N 1
ATOM 1388 C CA . SER A 1 191 ? 2.833 -6.252 17.489 1.00 92.44 191 SER A CA 1
ATOM 1389 C C . SER A 1 191 ? 1.664 -6.747 16.627 1.00 92.44 191 SER A C 1
ATOM 1391 O O . SER A 1 191 ? 1.610 -6.522 15.428 1.00 92.44 191 SER A O 1
ATOM 1393 N N . MET A 1 192 ? 0.677 -7.390 17.246 1.00 92.69 192 MET A N 1
ATOM 1394 C CA . MET A 1 192 ? -0.550 -7.823 16.563 1.00 92.69 192 MET A CA 1
ATOM 1395 C C . MET A 1 192 ? -1.669 -6.793 16.727 1.00 92.69 192 MET A C 1
ATOM 1397 O O . MET A 1 192 ? -1.742 -6.138 17.760 1.00 92.69 192 MET A O 1
ATOM 1401 N N . PRO A 1 193 ? -2.662 -6.716 15.825 1.00 91.81 193 PRO A N 1
ATOM 1402 C CA . PRO A 1 193 ? -3.807 -5.838 16.020 1.00 91.81 193 PRO A CA 1
ATOM 1403 C C . PRO A 1 193 ? -4.533 -6.028 17.355 1.00 91.81 193 PRO A C 1
ATOM 1405 O O . PRO A 1 193 ? -4.970 -7.133 17.706 1.00 91.81 193 PRO A O 1
ATOM 1408 N N . GLU A 1 194 ? -4.777 -4.920 18.048 1.00 90.50 194 GLU A N 1
ATOM 1409 C CA . GLU A 1 194 ? -5.701 -4.847 19.178 1.00 90.50 194 GLU A CA 1
ATOM 1410 C C . GLU A 1 194 ? -7.149 -4.729 18.645 1.00 90.50 194 GLU A C 1
ATOM 1412 O O . GLU A 1 194 ? -7.805 -3.687 18.702 1.00 90.50 194 GLU A O 1
ATOM 1417 N N . HIS A 1 195 ? -7.635 -5.797 17.999 1.00 87.12 195 HIS A N 1
ATOM 1418 C CA . HIS A 1 195 ? -8.928 -5.817 17.313 1.00 87.12 195 HIS A CA 1
ATOM 1419 C C . HIS A 1 195 ? -9.519 -7.236 17.216 1.00 87.12 195 HIS A C 1
ATOM 1421 O O . HIS A 1 195 ? -8.840 -8.168 16.794 1.00 87.12 195 HIS A O 1
ATOM 1427 N N . GLU A 1 196 ? -10.826 -7.400 17.477 1.00 82.38 196 GLU A N 1
ATOM 1428 C CA . GLU A 1 196 ? -11.527 -8.709 17.501 1.00 82.38 196 GLU A CA 1
ATOM 1429 C C . GLU A 1 196 ? -11.462 -9.518 16.188 1.00 82.38 196 GLU A C 1
ATOM 1431 O O . GLU A 1 196 ? -11.666 -10.734 16.170 1.00 82.38 196 GLU A O 1
ATOM 1436 N N . ALA A 1 197 ? -11.190 -8.848 15.074 1.00 80.88 197 ALA A N 1
ATOM 1437 C CA . ALA A 1 197 ? -10.844 -9.460 13.795 1.00 80.88 197 ALA A CA 1
ATOM 1438 C C . ALA A 1 197 ? -9.821 -8.554 13.096 1.00 80.88 197 ALA A C 1
ATOM 1440 O O . ALA A 1 197 ? -10.207 -7.465 12.687 1.00 80.88 197 ALA A O 1
ATOM 1441 N N . PRO A 1 198 ? -8.547 -8.939 12.980 1.00 82.38 198 PRO A N 1
ATOM 1442 C CA . PRO A 1 198 ? -8.104 -10.307 12.735 1.00 82.38 198 PRO A CA 1
ATOM 1443 C C . PRO A 1 198 ? -7.612 -11.071 13.970 1.00 82.38 198 PRO A C 1
ATOM 1445 O O . PRO A 1 198 ? -7.331 -12.258 13.829 1.00 82.38 198 PRO A O 1
ATOM 1448 N N . ASN A 1 199 ? -7.547 -10.457 15.159 1.00 88.19 199 ASN A N 1
ATOM 1449 C CA . ASN A 1 199 ? -6.927 -11.045 16.353 1.00 88.19 199 ASN A CA 1
ATOM 1450 C C . ASN A 1 199 ? -7.940 -11.272 17.506 1.00 88.19 199 ASN A C 1
ATOM 1452 O O . ASN A 1 199 ? -8.053 -10.461 18.425 1.00 88.19 199 ASN A O 1
ATOM 1456 N N . PRO A 1 200 ? -8.722 -12.369 17.491 1.00 88.31 200 PRO A N 1
ATOM 1457 C CA . PRO A 1 200 ? -9.796 -12.579 18.457 1.00 88.31 200 PRO A CA 1
ATOM 1458 C C . PRO A 1 200 ? -9.330 -12.603 19.915 1.00 88.31 200 PRO A C 1
ATOM 1460 O O . PRO A 1 200 ? -8.505 -13.432 20.307 1.00 88.31 200 PRO A O 1
ATOM 1463 N N . GLY A 1 201 ? -9.987 -11.796 20.749 1.00 89.19 201 GLY A N 1
ATOM 1464 C CA . GLY A 1 201 ? -9.765 -11.759 22.192 1.00 89.19 201 GLY A CA 1
ATOM 1465 C C . GLY A 1 201 ? -8.636 -10.850 22.680 1.00 89.19 201 GLY A C 1
ATOM 1466 O O . GLY A 1 201 ? -8.533 -10.733 23.903 1.00 89.19 201 GLY A O 1
ATOM 1467 N N . SER A 1 202 ? -7.871 -10.194 21.793 1.00 91.69 202 SER A N 1
ATOM 1468 C CA . SER A 1 202 ? -6.882 -9.168 22.185 1.00 91.69 202 SER A CA 1
ATOM 1469 C C . SER A 1 202 ? -7.535 -8.043 22.977 1.00 91.69 202 SER A C 1
ATOM 1471 O O . SER A 1 202 ? -7.106 -7.743 24.076 1.00 91.69 202 SER A O 1
ATOM 1473 N N . CYS A 1 203 ? -8.718 -7.601 22.548 1.00 92.56 203 CYS A N 1
ATOM 1474 C CA . CYS A 1 203 ? -9.508 -6.568 23.221 1.00 92.56 203 CYS A CA 1
ATOM 1475 C C . CYS A 1 203 ? -9.972 -6.869 24.662 1.00 92.56 203 CYS A C 1
ATOM 1477 O O . CYS A 1 203 ? -10.753 -6.097 25.228 1.00 92.56 203 CYS A O 1
ATOM 1479 N N . THR A 1 204 ? -9.597 -8.008 25.252 1.00 95.62 204 THR A N 1
ATOM 1480 C CA . THR A 1 204 ? -9.998 -8.376 26.620 1.00 95.62 204 THR A CA 1
ATOM 1481 C C . THR A 1 204 ? -8.934 -9.134 27.422 1.00 95.62 204 THR A C 1
ATOM 1483 O O . THR A 1 204 ? -9.254 -9.660 28.504 1.00 95.62 204 THR A O 1
ATOM 1486 N N . ASP A 1 205 ? -7.708 -9.269 26.916 1.00 94.44 205 ASP A N 1
ATOM 1487 C CA . ASP A 1 205 ? -6.669 -10.089 27.545 1.00 94.44 205 ASP A CA 1
ATOM 1488 C C . ASP A 1 205 ? -5.707 -9.303 28.464 1.00 94.44 205 ASP A C 1
ATOM 1490 O O . ASP A 1 205 ? -4.977 -9.914 29.264 1.00 94.44 205 ASP A O 1
ATOM 1494 N N . GLY A 1 206 ? -5.799 -7.968 28.461 1.00 94.88 206 GLY A N 1
ATOM 1495 C CA . GLY A 1 206 ? -4.993 -7.057 29.271 1.00 94.88 206 GLY A CA 1
ATOM 1496 C C . GLY A 1 206 ? -3.568 -6.843 28.764 1.00 94.88 206 GLY A C 1
ATOM 1497 O O . GLY A 1 206 ? -2.716 -6.409 29.557 1.00 94.88 206 GLY A O 1
ATOM 1498 N N . ILE A 1 207 ? -3.293 -7.200 27.511 1.00 94.62 207 ILE A N 1
ATOM 1499 C CA . ILE A 1 207 ? -2.054 -6.926 26.782 1.00 94.62 207 ILE A CA 1
ATOM 1500 C C . ILE A 1 207 ? -2.296 -5.704 25.874 1.00 94.62 207 ILE A C 1
ATOM 1502 O O . ILE A 1 207 ? -3.422 -5.282 25.671 1.00 94.62 207 ILE A O 1
ATOM 1506 N N . ASP A 1 208 ? -1.216 -5.032 25.489 1.00 93.69 208 ASP A N 1
ATOM 1507 C CA . ASP A 1 208 ? -1.198 -3.965 24.480 1.00 93.69 208 ASP A CA 1
ATOM 1508 C C . ASP A 1 208 ? -0.636 -4.638 23.225 1.00 93.69 208 ASP A C 1
ATOM 1510 O O . ASP A 1 208 ? 0.589 -4.697 23.068 1.00 93.69 208 ASP A O 1
ATOM 1514 N N . ASN A 1 209 ? -1.493 -5.341 22.474 1.00 92.88 209 ASN A N 1
ATOM 1515 C CA . ASN A 1 209 ? -1.061 -6.214 21.385 1.00 92.88 209 ASN A CA 1
ATOM 1516 C C . ASN A 1 209 ? -0.456 -5.416 20.233 1.00 92.88 209 ASN A C 1
ATOM 1518 O O . ASN A 1 209 ? 0.496 -5.917 19.649 1.00 92.88 209 ASN A O 1
ATOM 1522 N N . ASP A 1 210 ? -0.951 -4.208 19.940 1.00 91.56 210 ASP A N 1
ATOM 1523 C CA . ASP A 1 210 ? -0.463 -3.359 18.839 1.00 91.56 210 ASP A CA 1
ATOM 1524 C C . ASP A 1 210 ? 0.598 -2.331 19.289 1.00 91.56 210 ASP A C 1
ATOM 1526 O O . ASP A 1 210 ? 1.070 -1.503 18.506 1.00 91.56 210 ASP A O 1
ATOM 1530 N N . GLN A 1 211 ? 0.986 -2.394 20.568 1.00 93.38 211 GLN A N 1
ATOM 1531 C CA . GLN A 1 211 ? 2.034 -1.597 21.206 1.00 93.38 211 GLN A CA 1
ATOM 1532 C C . GLN A 1 211 ? 1.827 -0.074 21.105 1.00 93.38 211 GLN A C 1
ATOM 1534 O O . GLN A 1 211 ? 2.787 0.710 21.203 1.00 93.38 211 GLN A O 1
ATOM 1539 N N . ASN A 1 212 ? 0.581 0.379 20.951 1.00 89.44 212 ASN A N 1
ATOM 1540 C CA . ASN A 1 212 ? 0.248 1.795 20.808 1.00 89.44 212 ASN A CA 1
ATOM 1541 C C . ASN A 1 212 ? 0.129 2.528 22.172 1.00 89.44 212 ASN A C 1
ATOM 1543 O O . ASN A 1 212 ? 0.015 3.764 22.226 1.00 89.44 212 ASN A O 1
ATOM 1547 N N . GLY A 1 213 ? 0.200 1.787 23.287 1.00 93.31 213 GLY A N 1
ATOM 1548 C CA . GLY A 1 213 ? 0.115 2.293 24.658 1.00 93.31 213 GLY A CA 1
ATOM 1549 C C . GLY A 1 213 ? -1.285 2.262 25.282 1.00 93.31 213 GLY A C 1
ATOM 1550 O O . GLY A 1 213 ? -1.447 2.767 26.407 1.00 93.31 213 GLY A O 1
ATOM 1551 N N . PHE A 1 214 ? -2.278 1.712 24.587 1.00 91.81 214 PHE A N 1
ATOM 1552 C CA . PHE A 1 214 ? -3.623 1.441 25.080 1.00 91.81 214 PHE A CA 1
ATOM 1553 C C . PHE A 1 214 ? -3.845 -0.083 25.202 1.00 91.81 214 PHE A C 1
ATOM 1555 O O . PHE A 1 214 ? -3.005 -0.877 24.819 1.00 91.81 214 PHE A O 1
ATOM 1562 N N . THR A 1 215 ? -4.888 -0.502 25.920 1.00 93.94 215 THR A N 1
ATOM 1563 C CA . THR A 1 215 ? -5.150 -1.929 26.203 1.00 93.94 215 THR A CA 1
ATOM 1564 C C . THR A 1 215 ? -6.651 -2.159 26.277 1.00 93.94 215 THR A C 1
ATOM 1566 O O . THR A 1 215 ? -7.334 -1.384 26.972 1.00 93.94 215 THR A O 1
ATOM 1569 N N . ASP A 1 216 ? -7.149 -3.253 25.709 1.00 91.44 216 ASP A N 1
ATOM 1570 C CA . ASP A 1 216 ? -8.546 -3.687 25.789 1.00 91.44 216 ASP A CA 1
ATOM 1571 C C . ASP A 1 216 ? -9.547 -2.562 25.411 1.00 91.44 216 ASP A C 1
ATOM 1573 O O . ASP A 1 216 ? -9.331 -1.766 24.507 1.00 91.44 216 ASP A O 1
ATOM 1577 N N . ASP A 1 217 ? -10.632 -2.407 26.183 1.00 90.44 217 ASP A N 1
ATOM 1578 C CA . ASP A 1 217 ? -11.637 -1.336 26.078 1.00 90.44 217 ASP A CA 1
ATOM 1579 C C . ASP A 1 217 ? -11.063 0.102 26.097 1.00 90.44 217 ASP A C 1
ATOM 1581 O O . ASP A 1 217 ? -11.793 1.060 25.818 1.00 90.44 217 ASP A O 1
ATOM 1585 N N . ALA A 1 218 ? -9.813 0.295 26.538 1.00 90.56 218 ALA A N 1
ATOM 1586 C CA . ALA A 1 218 ? -9.161 1.603 26.491 1.00 90.56 218 ALA A CA 1
ATOM 1587 C C . ALA A 1 218 ? -8.497 1.882 25.136 1.00 90.56 218 ALA A C 1
ATOM 1589 O O . ALA A 1 218 ? -8.162 3.042 24.878 1.00 90.56 218 ALA A O 1
ATOM 1590 N N . ASP A 1 219 ? -8.314 0.852 24.313 1.00 89.00 219 ASP A N 1
ATOM 1591 C CA . ASP A 1 219 ? -7.757 0.939 22.976 1.00 89.00 219 ASP A CA 1
ATOM 1592 C C . ASP A 1 219 ? -8.799 1.427 21.957 1.00 89.00 219 ASP A C 1
ATOM 1594 O O . ASP A 1 219 ? -9.899 0.866 21.867 1.00 89.00 219 ASP A O 1
ATOM 1598 N N . PRO A 1 220 ? -8.495 2.480 21.172 1.00 84.38 220 PRO A N 1
ATOM 1599 C CA . PRO A 1 220 ? -9.345 2.903 20.066 1.00 84.38 220 PRO A CA 1
ATOM 1600 C C . PRO A 1 220 ? -9.676 1.784 19.063 1.00 84.38 220 PRO A C 1
ATOM 1602 O O . PRO A 1 220 ? -10.798 1.766 18.555 1.00 84.38 220 PRO A O 1
ATOM 1605 N N . GLY A 1 221 ? -8.749 0.855 18.810 1.00 82.31 221 GLY A N 1
ATOM 1606 C CA . GLY A 1 221 ? -8.899 -0.326 17.957 1.00 82.31 221 GLY A CA 1
ATOM 1607 C C . GLY A 1 221 ? -9.982 -1.298 18.429 1.00 82.31 221 GLY A C 1
ATOM 1608 O O . GLY A 1 221 ? -10.652 -1.912 17.601 1.00 82.31 221 GLY A O 1
ATOM 1609 N N . CYS A 1 222 ? -10.280 -1.342 19.728 1.00 87.00 222 CYS A N 1
ATOM 1610 C CA . CYS A 1 222 ? -11.322 -2.198 20.310 1.00 87.00 222 CYS A CA 1
ATOM 1611 C C . CYS A 1 222 ? -12.708 -1.557 20.387 1.00 87.00 222 CYS A C 1
ATOM 1613 O O . CYS A 1 222 ? -13.671 -2.178 20.846 1.00 87.00 222 CYS A O 1
ATOM 1615 N N . SER A 1 223 ? -12.833 -0.310 19.940 1.00 84.19 223 SER A N 1
ATOM 1616 C CA . SER A 1 223 ? -14.077 0.447 20.008 1.00 84.19 223 SER A CA 1
ATOM 1617 C C . SER A 1 223 ? -14.611 0.782 18.621 1.00 84.19 223 SER A C 1
ATOM 1619 O O . SER A 1 223 ? -13.855 1.008 17.681 1.00 84.19 223 SER A O 1
ATOM 1621 N N . SER A 1 224 ? -15.936 0.829 18.491 1.00 82.75 224 SER A N 1
ATOM 1622 C CA . SER A 1 224 ? -16.579 1.371 17.294 1.00 82.75 224 SER A CA 1
ATOM 1623 C C . SER A 1 224 ? -16.225 2.854 17.121 1.00 82.75 224 SER A C 1
ATOM 1625 O O . SER A 1 224 ? -16.031 3.565 18.117 1.00 82.75 224 SER A O 1
ATOM 1627 N N . PRO A 1 225 ? -16.154 3.352 15.876 1.00 81.62 225 PRO A N 1
ATOM 1628 C CA . PRO A 1 225 ? -15.711 4.707 15.609 1.00 81.62 225 PRO A CA 1
ATOM 1629 C C . PRO A 1 225 ? -16.700 5.731 16.194 1.00 81.62 225 PRO A C 1
ATOM 1631 O O . PRO A 1 225 ? -17.891 5.447 16.341 1.00 81.62 225 PRO A O 1
ATOM 1634 N N . PRO A 1 226 ? -16.265 6.966 16.508 1.00 83.38 226 PRO A N 1
ATOM 1635 C CA . PRO A 1 226 ? -17.147 7.969 17.114 1.00 83.38 226 PRO A CA 1
ATOM 1636 C C . PRO A 1 226 ? -18.394 8.303 16.283 1.00 83.38 226 PRO A C 1
ATOM 1638 O O . PRO A 1 226 ? -19.402 8.735 16.842 1.00 83.38 226 PRO A O 1
ATOM 1641 N N . ASN A 1 227 ? -18.310 8.120 14.965 1.00 87.25 227 ASN A N 1
ATOM 1642 C CA . ASN A 1 227 ? -19.376 8.347 13.998 1.00 87.25 227 ASN A CA 1
ATOM 1643 C C . ASN A 1 227 ? -20.004 7.054 13.459 1.00 87.25 227 ASN A C 1
ATOM 1645 O O . ASN A 1 227 ? -20.541 7.069 12.352 1.00 87.25 227 ASN A O 1
ATOM 1649 N N . ASP A 1 228 ? -19.944 5.970 14.233 1.00 86.94 228 ASP A N 1
ATOM 1650 C CA . ASP A 1 228 ? -20.611 4.703 13.919 1.00 86.94 228 ASP A CA 1
ATOM 1651 C C . ASP A 1 228 ? -22.134 4.862 13.820 1.00 86.94 228 ASP A C 1
ATOM 1653 O O . ASP A 1 228 ? -22.761 4.434 12.859 1.00 86.94 228 ASP A O 1
ATOM 1657 N N . ASP A 1 229 ? -22.728 5.585 14.774 1.00 88.06 229 ASP A N 1
ATOM 1658 C CA . ASP A 1 229 ? -24.172 5.819 14.798 1.00 88.06 229 ASP A CA 1
ATOM 1659 C C . ASP A 1 229 ? -24.565 7.045 13.963 1.00 88.06 229 ASP A C 1
ATOM 1661 O O . ASP A 1 229 ? -23.953 8.119 14.069 1.00 88.06 229 ASP A O 1
ATOM 1665 N N . GLN A 1 230 ? -25.711 6.979 13.276 1.00 88.12 230 GLN A N 1
ATOM 1666 C CA . GLN A 1 230 ? -26.272 8.144 12.570 1.00 88.12 230 GLN A CA 1
ATOM 1667 C C . GLN A 1 230 ? -26.517 9.329 13.515 1.00 88.12 230 GLN A C 1
ATOM 1669 O O . GLN A 1 230 ? -26.390 10.495 13.126 1.00 88.12 230 GLN A O 1
ATOM 1674 N N . ALA A 1 231 ? -26.875 9.044 14.769 1.00 88.56 231 ALA A N 1
ATOM 1675 C CA . ALA A 1 231 ? -27.093 10.064 15.789 1.00 88.56 231 ALA A CA 1
ATOM 1676 C C . ALA A 1 231 ? -25.809 10.824 16.173 1.00 88.56 231 ALA A C 1
ATOM 1678 O O . ALA A 1 231 ? -25.908 11.959 16.648 1.00 88.56 231 ALA A O 1
ATOM 1679 N N . ASN A 1 232 ? -24.639 10.217 15.950 1.00 87.81 232 ASN A N 1
ATOM 1680 C CA . ASN A 1 232 ? -23.319 10.736 16.306 1.00 87.81 232 ASN A CA 1
ATOM 1681 C C . ASN A 1 232 ? -22.473 11.085 15.067 1.00 87.81 232 ASN A C 1
ATOM 1683 O O . ASN A 1 232 ? -21.250 11.150 15.151 1.00 87.81 232 ASN A O 1
ATOM 1687 N N . ALA A 1 233 ? -23.120 11.353 13.927 1.00 90.06 233 ALA A N 1
ATOM 1688 C CA . ALA A 1 233 ? -22.446 11.704 12.682 1.00 90.06 233 ALA A CA 1
ATOM 1689 C C . ALA A 1 233 ? -21.406 12.831 12.854 1.00 90.06 233 ALA A C 1
ATOM 1691 O O . ALA A 1 233 ? -21.693 13.882 13.442 1.00 90.06 233 ALA A O 1
ATOM 1692 N N . THR A 1 234 ? -20.222 12.651 12.266 1.00 91.00 234 THR A N 1
ATOM 1693 C CA . THR A 1 234 ? -19.166 13.672 12.245 1.00 91.00 234 THR A CA 1
ATOM 1694 C C . THR A 1 234 ? -19.633 14.890 11.450 1.00 91.00 234 THR A C 1
ATOM 1696 O O . THR A 1 234 ? -20.033 14.775 10.290 1.00 91.00 234 THR A O 1
ATOM 1699 N N . ILE A 1 235 ? -19.571 16.080 12.056 1.00 92.50 235 ILE A N 1
ATOM 1700 C CA . ILE A 1 235 ? -19.944 17.330 11.384 1.00 92.50 235 ILE A CA 1
ATOM 1701 C C . ILE A 1 235 ? -18.781 17.810 10.513 1.00 92.50 235 ILE A C 1
ATOM 1703 O O . ILE A 1 235 ? -17.738 18.220 11.017 1.00 92.50 235 ILE A O 1
ATOM 1707 N N . VAL A 1 236 ? -18.995 17.829 9.202 1.00 91.81 236 VAL A N 1
ATOM 1708 C CA . VAL A 1 236 ? -18.066 18.388 8.219 1.00 91.81 236 VAL A CA 1
ATOM 1709 C C . VAL A 1 236 ? -18.326 19.890 8.091 1.00 91.81 236 VAL A C 1
ATOM 1711 O O . VAL A 1 236 ? -19.313 20.322 7.488 1.00 91.81 236 VAL A O 1
ATOM 1714 N N . GLU A 1 237 ? -17.450 20.701 8.691 1.00 91.25 237 GLU A N 1
ATOM 1715 C CA . GLU A 1 237 ? -17.621 22.161 8.763 1.00 91.25 237 GLU A CA 1
ATOM 1716 C C . GLU A 1 237 ? -17.264 22.899 7.460 1.00 91.25 237 GLU A C 1
ATOM 1718 O O . GLU A 1 237 ? -17.780 23.992 7.210 1.00 91.25 237 GLU A O 1
ATOM 1723 N N . ALA A 1 238 ? -16.387 22.330 6.628 1.00 86.56 238 ALA A N 1
ATOM 1724 C CA . ALA A 1 238 ? -15.935 22.930 5.375 1.00 86.56 238 ALA A CA 1
ATOM 1725 C C . ALA A 1 238 ? -15.514 21.861 4.360 1.00 86.56 238 ALA A C 1
ATOM 1727 O O . ALA A 1 238 ? -15.099 20.774 4.742 1.00 86.56 238 ALA A O 1
ATOM 1728 N N . LEU A 1 239 ? -15.602 22.194 3.069 1.00 83.31 239 LEU A N 1
ATOM 1729 C CA . LEU A 1 239 ? -15.130 21.365 1.959 1.00 83.31 239 LEU A CA 1
ATOM 1730 C C . LEU A 1 239 ? -13.961 22.070 1.232 1.00 83.31 239 LEU A C 1
ATOM 1732 O O . LEU A 1 239 ? -13.993 23.302 1.135 1.00 83.31 239 LEU A O 1
ATOM 1736 N N . PRO A 1 240 ? -12.971 21.338 0.680 1.00 86.12 240 PRO A N 1
ATOM 1737 C CA . PRO A 1 240 ? -12.843 19.880 0.709 1.00 86.12 240 PRO A CA 1
ATOM 1738 C C . PRO A 1 240 ? -12.560 19.364 2.125 1.00 86.12 240 PRO A C 1
ATOM 1740 O O . PRO A 1 240 ? -11.866 20.013 2.905 1.00 86.12 240 PRO A O 1
ATOM 1743 N N . TYR A 1 241 ? -13.150 18.218 2.446 1.00 80.25 241 TYR A N 1
ATOM 1744 C CA . TYR A 1 241 ? -12.922 17.488 3.684 1.00 80.25 241 TYR A CA 1
ATOM 1745 C C . TYR A 1 241 ? -12.424 16.106 3.311 1.00 80.25 241 TYR A C 1
ATOM 1747 O O . TYR A 1 241 ? -13.012 15.454 2.448 1.00 80.25 241 TYR A O 1
ATOM 1755 N N . THR A 1 242 ? -11.359 15.696 3.978 1.00 74.56 242 THR A N 1
ATOM 1756 C CA . THR A 1 242 ? -10.803 14.358 3.882 1.00 74.56 242 THR A CA 1
ATOM 1757 C C . THR A 1 242 ? -10.822 13.820 5.298 1.00 74.56 242 THR A C 1
ATOM 1759 O O . THR A 1 242 ? -10.160 14.378 6.175 1.00 74.56 242 THR A O 1
ATOM 1762 N N . ASP A 1 243 ? -11.635 12.797 5.528 1.00 69.31 243 ASP A N 1
ATOM 1763 C CA . ASP A 1 243 ? -11.323 11.843 6.583 1.00 69.31 243 ASP A CA 1
ATOM 1764 C C . ASP A 1 243 ? -10.315 10.858 5.984 1.00 69.31 243 ASP A C 1
ATOM 1766 O O . ASP A 1 243 ? -10.334 10.678 4.765 1.00 69.31 243 ASP A O 1
ATOM 1770 N N . GLY A 1 244 ? -9.393 10.321 6.786 1.00 57.72 244 GLY A N 1
ATOM 1771 C CA . GLY 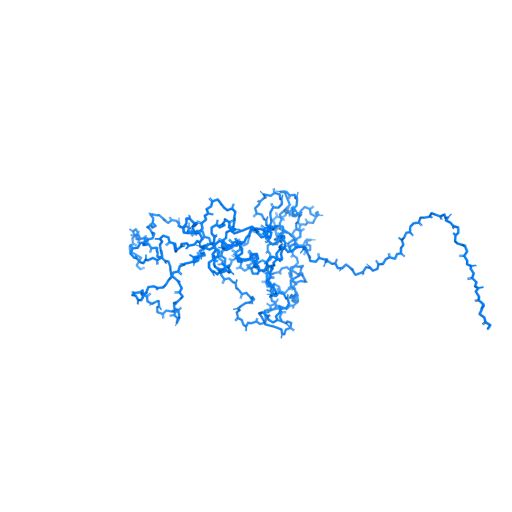A 1 244 ? -8.283 9.477 6.307 1.00 57.72 244 GLY A CA 1
ATOM 1772 C C . GLY A 1 244 ? -8.738 8.235 5.515 1.00 57.72 244 GLY A C 1
ATOM 1773 O O . GLY A 1 244 ? -9.929 8.099 5.218 1.00 57.72 244 GLY A O 1
ATOM 1774 N N . PRO A 1 245 ? -7.836 7.289 5.176 1.00 50.62 245 PRO A N 1
ATOM 1775 C CA . PRO A 1 245 ? -8.262 6.028 4.569 1.00 50.62 245 PRO A CA 1
ATOM 1776 C C . PRO A 1 245 ? -9.349 5.429 5.463 1.00 50.62 245 PRO A C 1
ATOM 1778 O O . PRO A 1 245 ? -9.133 5.169 6.648 1.00 50.62 245 PRO A O 1
ATOM 1781 N N . THR A 1 246 ? -10.573 5.383 4.935 1.00 47.97 246 THR A N 1
ATOM 1782 C CA . THR A 1 246 ? -11.771 5.176 5.745 1.00 47.97 246 THR A CA 1
ATOM 1783 C C . THR A 1 246 ? -11.894 3.694 6.024 1.00 47.97 246 THR A C 1
ATOM 1785 O O . THR A 1 246 ? -12.674 2.975 5.404 1.00 47.97 246 THR A O 1
ATOM 1788 N N . VAL A 1 247 ? -11.083 3.222 6.958 1.00 52.69 247 VAL A N 1
ATOM 1789 C CA . VAL A 1 247 ? -11.243 1.892 7.502 1.00 52.69 247 VAL A CA 1
ATOM 1790 C C . VAL A 1 247 ? -12.412 1.975 8.468 1.00 52.69 247 VAL A C 1
ATOM 1792 O O . VAL A 1 247 ? -12.358 2.678 9.476 1.00 52.69 247 VAL A O 1
ATOM 1795 N N . LEU A 1 248 ? -13.475 1.241 8.158 1.00 61.75 248 LEU A N 1
ATOM 1796 C CA . LEU A 1 248 ? -14.636 1.011 9.017 1.00 61.75 248 LEU A CA 1
ATOM 1797 C C . LEU A 1 248 ? -14.251 0.156 10.248 1.00 61.75 248 LEU A C 1
ATOM 1799 O O . LEU A 1 248 ? -14.940 -0.821 10.548 1.00 61.75 248 LEU A O 1
ATOM 1803 N N . LYS A 1 249 ? -13.124 0.470 10.915 1.00 66.00 249 LYS A N 1
ATOM 1804 C CA . LYS A 1 249 ? -12.574 -0.262 12.068 1.00 66.00 249 LYS A CA 1
ATOM 1805 C C . LYS A 1 249 ? -13.693 -0.399 13.085 1.00 66.00 249 LYS A C 1
ATOM 1807 O O . LYS A 1 249 ? -14.183 0.617 13.559 1.00 66.00 249 LYS A O 1
ATOM 1812 N N . ASN A 1 250 ? -14.152 -1.620 13.346 1.00 72.06 250 ASN A N 1
ATOM 1813 C CA . ASN A 1 250 ? -15.261 -1.900 14.262 1.00 72.06 250 ASN A CA 1
ATOM 1814 C C . ASN A 1 250 ? -16.556 -1.098 14.062 1.00 72.06 250 ASN A C 1
ATOM 1816 O O . ASN A 1 250 ? -17.392 -1.055 14.972 1.00 72.06 250 ASN A O 1
ATOM 1820 N N . ALA A 1 251 ? -16.762 -0.502 12.885 1.00 80.88 251 ALA A N 1
ATOM 1821 C CA . ALA A 1 251 ? -18.051 0.080 12.571 1.00 80.88 251 ALA A CA 1
ATOM 1822 C C . ALA A 1 251 ? -19.106 -1.029 12.590 1.00 80.88 251 ALA A C 1
ATOM 1824 O O . ALA A 1 251 ? -18.823 -2.185 12.260 1.00 80.88 251 ALA A O 1
ATOM 1825 N N . THR A 1 252 ? -20.316 -0.699 12.993 1.00 82.25 252 THR A N 1
ATOM 1826 C CA . THR A 1 252 ? -21.431 -1.623 13.094 1.00 82.25 252 THR A CA 1
ATOM 1827 C C . THR A 1 252 ? -22.520 -1.227 12.107 1.00 82.25 252 THR A C 1
ATOM 1829 O O . THR A 1 252 ? -22.327 -0.389 11.232 1.00 82.25 252 THR A O 1
ATOM 1832 N N . PHE A 1 253 ? -23.644 -1.932 12.165 1.00 83.38 253 PHE A N 1
ATOM 1833 C CA . PHE A 1 253 ? -24.811 -1.656 11.340 1.00 83.38 253 PHE A CA 1
ATOM 1834 C C . PHE A 1 253 ? -26.003 -1.404 12.261 1.00 83.38 253 PHE A C 1
ATOM 1836 O O . PHE A 1 253 ? -26.389 -2.296 13.034 1.00 83.38 253 PHE A O 1
ATOM 1843 N N . GLU A 1 254 ? -26.640 -0.235 12.145 1.00 82.88 254 GLU A N 1
ATOM 1844 C CA . GLU A 1 254 ? -27.876 0.043 12.878 1.00 82.88 254 GLU A CA 1
ATOM 1845 C C . GLU A 1 254 ? -29.122 -0.379 12.060 1.00 82.88 254 GLU A C 1
ATOM 1847 O O . GLU A 1 254 ? -29.250 -0.078 10.870 1.00 82.88 254 GLU A O 1
ATOM 1852 N N . PRO A 1 255 ? -30.132 -1.037 12.670 1.00 80.56 255 PRO A N 1
ATOM 1853 C CA . PRO A 1 255 ? -31.330 -1.493 11.951 1.00 80.56 255 PRO A CA 1
ATOM 1854 C C . PRO A 1 255 ? -32.128 -0.404 11.217 1.00 80.56 255 PRO A C 1
ATOM 1856 O O . PRO A 1 255 ? -32.877 -0.728 10.290 1.00 80.56 255 PRO A O 1
ATOM 1859 N N . ASP A 1 256 ? -32.010 0.850 11.658 1.00 79.69 256 ASP A N 1
ATOM 1860 C CA . ASP A 1 256 ? -32.777 1.997 11.161 1.00 79.69 256 ASP A CA 1
ATOM 1861 C C . ASP A 1 256 ? -32.020 2.824 10.103 1.00 79.69 256 ASP A C 1
ATOM 1863 O O . ASP A 1 256 ? -32.516 3.862 9.650 1.00 79.69 256 ASP A O 1
ATOM 1867 N N . GLU A 1 257 ? -30.851 2.362 9.654 1.00 83.75 257 GLU A N 1
ATOM 1868 C CA . GLU A 1 257 ? -30.051 3.086 8.670 1.00 83.75 257 GLU A CA 1
ATOM 1869 C C . GLU A 1 257 ? -30.696 3.123 7.280 1.00 83.75 257 GLU A C 1
ATOM 1871 O O . GLU A 1 257 ? -31.168 2.100 6.755 1.00 83.75 257 GLU A O 1
ATOM 1876 N N . PRO A 1 258 ? -30.722 4.300 6.626 1.00 77.62 258 PRO A N 1
ATOM 1877 C CA . PRO A 1 258 ? -31.255 4.420 5.284 1.00 77.62 258 PRO A CA 1
ATOM 1878 C C . PRO A 1 258 ? -30.397 3.634 4.289 1.00 77.62 258 PRO A C 1
ATOM 1880 O O . PRO A 1 258 ? -29.222 3.914 4.079 1.00 77.62 258 PRO A O 1
ATOM 1883 N N . ARG A 1 259 ? -31.031 2.676 3.609 1.00 72.00 259 ARG A N 1
ATOM 1884 C CA . ARG A 1 259 ? -30.412 1.892 2.536 1.00 72.00 259 ARG A CA 1
ATOM 1885 C C . ARG A 1 259 ? -30.270 2.718 1.255 1.00 72.00 259 ARG A C 1
ATOM 1887 O O . ARG A 1 259 ? -31.299 3.159 0.727 1.00 72.00 259 ARG A O 1
ATOM 1894 N N . PRO A 1 260 ? -29.051 2.893 0.712 1.00 69.50 260 PRO A N 1
ATOM 1895 C CA . PRO A 1 260 ? -28.853 3.517 -0.586 1.00 69.50 260 PRO A CA 1
ATOM 1896 C C . PRO A 1 260 ? -29.602 2.733 -1.664 1.00 69.50 260 PRO A C 1
ATOM 1898 O O . PRO A 1 260 ? -29.550 1.507 -1.709 1.00 69.50 260 PRO A O 1
ATOM 1901 N N . GLY A 1 261 ? -30.277 3.436 -2.575 1.00 67.50 261 GLY A N 1
ATOM 1902 C CA . GLY A 1 261 ? -31.024 2.793 -3.664 1.00 67.50 261 GLY A CA 1
ATOM 1903 C C . GLY A 1 261 ? -30.148 2.028 -4.669 1.00 67.50 261 GLY A C 1
ATOM 1904 O O . GLY A 1 261 ? -30.683 1.260 -5.466 1.00 67.50 261 GLY A O 1
ATOM 1905 N N . CYS A 1 262 ? -28.831 2.243 -4.638 1.00 68.12 262 CYS A N 1
ATOM 1906 C CA . CYS A 1 262 ? -27.826 1.619 -5.499 1.00 68.12 262 CYS A CA 1
ATOM 1907 C C . CYS A 1 262 ? -26.996 0.516 -4.813 1.00 68.12 262 CYS A C 1
ATOM 1909 O O . CYS A 1 262 ? -26.176 -0.095 -5.489 1.00 68.12 262 CYS A O 1
ATOM 1911 N N . ALA A 1 263 ? -27.209 0.232 -3.521 1.00 56.28 263 ALA A N 1
ATOM 1912 C CA . ALA A 1 263 ? -26.462 -0.790 -2.783 1.00 56.28 263 ALA A CA 1
ATOM 1913 C C . ALA A 1 263 ? -27.395 -1.925 -2.331 1.00 56.28 263 ALA A C 1
ATOM 1915 O O . ALA A 1 263 ? -28.418 -1.695 -1.684 1.00 56.28 263 ALA A O 1
ATOM 1916 N N . PHE A 1 264 ? -27.052 -3.166 -2.688 1.00 54.47 264 PHE A N 1
ATOM 1917 C CA . PHE A 1 264 ? -27.886 -4.348 -2.424 1.00 54.47 264 PHE A CA 1
ATOM 1918 C C . PHE A 1 264 ? -27.533 -5.077 -1.115 1.00 54.47 264 PHE A C 1
ATOM 1920 O O . PHE A 1 264 ? -28.310 -5.920 -0.666 1.00 54.47 264 PHE A O 1
ATOM 1927 N N . SER A 1 265 ? -26.426 -4.699 -0.471 1.00 56.97 265 SER A N 1
ATOM 1928 C CA . SER A 1 265 ? -26.055 -5.079 0.893 1.00 56.97 265 SER A CA 1
ATOM 1929 C C . SER A 1 265 ? -25.399 -3.871 1.558 1.00 56.97 265 SER A C 1
ATOM 1931 O O . SER A 1 265 ? -24.437 -3.338 1.016 1.00 56.97 265 SER A O 1
ATOM 1933 N N . LEU A 1 266 ? -25.943 -3.405 2.684 1.00 56.03 266 LEU A N 1
ATOM 1934 C CA . LEU A 1 266 ? -25.202 -2.507 3.567 1.00 56.03 266 LEU A CA 1
ATOM 1935 C C . LEU A 1 266 ? -24.353 -3.389 4.482 1.00 56.03 266 LEU A C 1
ATOM 1937 O O . LEU A 1 266 ? -24.900 -4.299 5.109 1.00 56.03 266 LEU A O 1
ATOM 1941 N N . GLY A 1 267 ? -23.041 -3.164 4.476 1.00 68.25 267 GLY A N 1
ATOM 1942 C CA . GLY A 1 267 ? -22.144 -3.658 5.517 1.00 68.25 267 GLY A CA 1
ATOM 1943 C C . GLY A 1 267 ? -22.204 -2.742 6.739 1.00 68.25 267 GLY A C 1
ATOM 1944 O O . GLY A 1 267 ? -23.257 -2.183 7.041 1.00 68.25 267 GLY A O 1
ATOM 1945 N N . ASN A 1 268 ? -21.065 -2.578 7.400 1.00 78.38 268 ASN A N 1
ATOM 1946 C CA . ASN A 1 268 ? -20.885 -1.594 8.459 1.00 78.38 268 ASN A CA 1
ATOM 1947 C C . ASN A 1 268 ? -20.882 -0.167 7.883 1.00 78.38 268 ASN A C 1
ATOM 1949 O O . ASN A 1 268 ? -20.570 0.033 6.704 1.00 78.38 268 ASN A O 1
ATOM 1953 N N . THR A 1 269 ? -21.229 0.819 8.695 1.00 81.38 269 THR A N 1
ATOM 1954 C CA . THR A 1 269 ? -21.513 2.193 8.257 1.00 81.38 269 THR A CA 1
ATOM 1955 C C . THR A 1 269 ? -20.862 3.201 9.188 1.00 81.38 269 THR A C 1
ATOM 1957 O O . THR A 1 269 ? -20.693 2.968 10.373 1.00 81.38 269 THR A O 1
ATOM 1960 N N . ILE A 1 270 ? -20.507 4.358 8.639 1.00 85.62 270 ILE A N 1
ATOM 1961 C CA . ILE A 1 270 ? -20.165 5.540 9.426 1.00 85.62 270 ILE A CA 1
ATOM 1962 C C . ILE A 1 270 ? -20.868 6.752 8.833 1.00 85.62 270 ILE A C 1
ATOM 1964 O O . ILE A 1 270 ? -21.179 6.799 7.636 1.00 85.62 270 ILE A O 1
ATOM 1968 N N . TRP A 1 271 ? -21.117 7.752 9.668 1.00 88.69 271 TRP A N 1
ATOM 1969 C CA . TRP A 1 271 ? -21.978 8.868 9.317 1.00 88.69 271 TRP A CA 1
ATOM 1970 C C . TRP A 1 271 ? -21.239 10.198 9.319 1.00 88.69 271 TRP A C 1
ATOM 1972 O O . TRP A 1 271 ? -20.548 10.569 10.266 1.00 88.69 271 TRP A O 1
ATOM 1982 N N . TYR A 1 272 ? -21.468 10.974 8.265 1.00 89.75 272 TYR A N 1
ATOM 1983 C CA . TYR A 1 272 ? -21.052 12.368 8.177 1.00 89.75 272 TYR A CA 1
ATOM 1984 C C . TYR A 1 272 ? -22.272 13.255 7.964 1.00 89.75 272 TYR A C 1
ATOM 1986 O O . TYR A 1 272 ? -23.210 12.908 7.241 1.00 89.75 272 TYR A O 1
ATOM 1994 N N . GLN A 1 273 ? -22.244 14.436 8.570 1.00 90.88 273 GLN A N 1
ATOM 1995 C CA . GLN A 1 273 ? -23.233 15.480 8.370 1.00 90.88 273 GLN A CA 1
ATOM 1996 C C . GLN A 1 273 ? -22.536 16.735 7.857 1.00 90.88 273 GLN A C 1
ATOM 1998 O O . GLN A 1 273 ? -21.657 17.278 8.514 1.00 90.88 273 GLN A O 1
ATOM 2003 N N . TYR A 1 274 ? -22.975 17.258 6.716 1.00 90.38 274 TYR A N 1
ATOM 2004 C CA . TYR A 1 274 ? -22.515 18.551 6.217 1.00 90.38 274 TYR A CA 1
ATOM 2005 C C . TYR A 1 274 ? -23.708 19.459 5.918 1.00 90.38 274 TYR A C 1
ATOM 2007 O O . TYR A 1 274 ? -24.812 18.998 5.622 1.00 90.38 274 TYR A O 1
ATOM 2015 N N . THR A 1 275 ? -23.493 20.772 6.004 1.00 87.56 275 THR A N 1
ATOM 2016 C CA . THR A 1 275 ? -24.481 21.770 5.572 1.00 87.56 275 THR A CA 1
ATOM 2017 C C . THR A 1 275 ? -24.054 22.325 4.220 1.00 87.56 275 THR A C 1
ATOM 2019 O O . THR A 1 275 ? -23.019 22.981 4.122 1.00 87.56 275 THR A O 1
ATOM 2022 N N . ALA A 1 276 ? -24.842 22.076 3.173 1.00 81.12 276 ALA A N 1
ATOM 2023 C CA . ALA A 1 276 ? -24.589 22.660 1.860 1.00 81.12 276 ALA A CA 1
ATOM 2024 C C . ALA A 1 276 ? -24.692 24.196 1.923 1.00 81.12 276 ALA A C 1
ATOM 2026 O O . ALA A 1 276 ? -25.634 24.741 2.501 1.00 81.12 276 ALA A O 1
ATOM 2027 N N . ALA A 1 277 ? -23.720 24.895 1.331 1.00 77.00 277 ALA A N 1
ATOM 2028 C CA . ALA A 1 277 ? -23.706 26.358 1.308 1.00 77.00 277 ALA A CA 1
ATOM 2029 C C . ALA A 1 277 ? -24.773 26.944 0.363 1.00 77.00 277 ALA A C 1
ATOM 2031 O O . ALA A 1 277 ? -25.279 28.037 0.615 1.00 77.00 277 ALA A O 1
ATOM 2032 N N . GLU A 1 278 ? -25.127 26.214 -0.699 1.00 78.38 278 GLU A N 1
ATOM 2033 C CA . GLU A 1 278 ? -26.150 26.570 -1.686 1.00 78.38 278 GLU A CA 1
ATOM 2034 C C . GLU A 1 278 ? -26.832 25.288 -2.202 1.00 78.38 278 GLU A C 1
ATOM 2036 O O . GLU A 1 278 ? -26.194 24.237 -2.278 1.00 78.38 278 GLU A O 1
ATOM 2041 N N . ASP A 1 279 ? -28.117 25.365 -2.565 1.00 70.94 279 ASP A N 1
ATOM 2042 C CA . ASP A 1 279 ? -28.807 24.279 -3.273 1.00 70.94 279 ASP A CA 1
ATOM 2043 C C . ASP A 1 279 ? -28.277 24.223 -4.717 1.00 70.94 279 ASP A C 1
ATOM 2045 O O . ASP A 1 279 ? -28.390 25.206 -5.456 1.00 70.94 279 ASP A O 1
ATOM 2049 N N . SER A 1 280 ? -27.707 23.094 -5.147 1.00 57.72 280 SER A N 1
ATOM 2050 C CA . SER A 1 280 ? -27.359 22.892 -6.556 1.00 57.72 280 SER A CA 1
ATOM 2051 C C . SER A 1 280 ? -28.631 22.712 -7.393 1.00 57.72 280 SER A C 1
ATOM 2053 O O . SER A 1 280 ? -29.511 21.912 -7.068 1.00 57.72 280 SER A O 1
ATOM 2055 N N . VAL A 1 281 ? -28.739 23.518 -8.454 1.00 47.62 281 VAL A N 1
ATOM 2056 C CA . VAL A 1 281 ? -29.860 23.559 -9.413 1.00 47.62 281 VAL A CA 1
ATOM 2057 C C . VAL A 1 281 ? -29.616 22.613 -10.578 1.00 47.62 281 VAL A C 1
ATOM 2059 O O . VAL A 1 281 ? -28.460 22.584 -11.056 1.00 47.62 281 VAL A O 1
#